Protein AF-0000000085298224 (afdb_homodimer)

Structure (mmCIF, N/CA/C/O backbone):
data_AF-0000000085298224-model_v1
#
loop_
_entity.id
_entity.type
_entity.pdbx_description
1 polymer 'Uncharacterized protein'
#
loop_
_atom_site.group_PDB
_atom_site.id
_atom_site.type_symbol
_atom_site.label_atom_id
_atom_site.label_alt_id
_atom_site.label_comp_id
_atom_site.label_asym_id
_atom_site.label_entity_id
_atom_site.label_seq_id
_atom_site.pdbx_PDB_ins_code
_atom_site.Cartn_x
_atom_site.Cartn_y
_atom_site.Cartn_z
_atom_site.occupancy
_atom_site.B_iso_or_equiv
_atom_site.auth_seq_id
_atom_site.auth_comp_id
_atom_site.auth_asym_id
_atom_site.auth_atom_id
_atom_site.pdbx_PDB_model_num
ATOM 1 N N . MET A 1 1 ? -57.25 -84.438 1.455 1 44.62 1 MET A N 1
ATOM 2 C CA . MET A 1 1 ? -56.594 -84 0.235 1 44.62 1 MET A CA 1
ATOM 3 C C . MET A 1 1 ? -55.625 -82.812 0.524 1 44.62 1 MET A C 1
ATOM 5 O O . MET A 1 1 ? -56.031 -81.75 0.92 1 44.62 1 MET A O 1
ATOM 9 N N . ALA A 1 2 ? -54.375 -83.188 1.059 1 50.72 2 ALA A N 1
ATOM 10 C CA . ALA A 1 2 ? -53.281 -82.438 1.636 1 50.72 2 ALA A CA 1
ATOM 11 C C . ALA A 1 2 ? -52.625 -81.562 0.582 1 50.72 2 ALA A C 1
ATOM 13 O O . ALA A 1 2 ? -52.125 -82 -0.429 1 50.72 2 ALA A O 1
ATOM 14 N N . SER A 1 3 ? -53.219 -80.375 0.292 1 54.56 3 SER A N 1
ATOM 15 C CA . SER A 1 3 ? -52.719 -79.375 -0.691 1 54.56 3 SER A CA 1
ATOM 16 C C . SER A 1 3 ? -51.312 -78.938 -0.331 1 54.56 3 SER A C 1
ATOM 18 O O . SER A 1 3 ? -51.062 -78.5 0.794 1 54.56 3 SER A O 1
ATOM 20 N N . PHE A 1 4 ? -50.25 -79.625 -0.942 1 57.81 4 PHE A N 1
ATOM 21 C CA . PHE A 1 4 ? -48.812 -79.375 -0.835 1 57.81 4 PHE A CA 1
ATOM 22 C C . PHE A 1 4 ? -48.469 -78 -1.358 1 57.81 4 PHE A C 1
ATOM 24 O O . PHE A 1 4 ? -48.688 -77.688 -2.533 1 57.81 4 PHE A O 1
ATOM 31 N N . THR A 1 5 ? -48.469 -76.938 -0.563 1 56.28 5 THR A N 1
ATOM 32 C CA . THR A 1 5 ? -47.969 -75.562 -0.76 1 56.28 5 THR A CA 1
ATOM 33 C C . THR A 1 5 ? -46.469 -75.562 -1.051 1 56.28 5 THR A C 1
ATOM 35 O O . THR A 1 5 ? -45.656 -75.75 -0.152 1 56.28 5 THR A O 1
ATOM 38 N N . LYS A 1 6 ? -46.031 -76.125 -2.127 1 56.62 6 LYS A N 1
ATOM 39 C CA . LYS A 1 6 ? -44.594 -76.062 -2.326 1 56.62 6 LYS A CA 1
ATOM 40 C C . LYS A 1 6 ? -44.125 -74.562 -2.471 1 56.62 6 LYS A C 1
ATOM 42 O O . LYS A 1 6 ? -44.625 -73.875 -3.322 1 56.62 6 LYS A O 1
ATOM 47 N N . PRO A 1 7 ? -43.312 -74 -1.575 1 56.56 7 PRO A N 1
ATOM 48 C CA . PRO A 1 7 ? -42.812 -72.688 -1.743 1 56.56 7 PRO A CA 1
ATOM 49 C C . PRO A 1 7 ? -41.812 -72.562 -2.908 1 56.56 7 PRO A C 1
ATOM 51 O O . PRO A 1 7 ? -40.969 -73.438 -3.102 1 56.56 7 PRO A O 1
ATOM 54 N N . LEU A 1 8 ? -42.156 -71.875 -4.035 1 59.88 8 LEU A N 1
ATOM 55 C CA . LEU A 1 8 ? -41.312 -71.5 -5.152 1 59.88 8 LEU A CA 1
ATOM 56 C C . LEU A 1 8 ? -40.156 -70.625 -4.672 1 59.88 8 LEU A C 1
ATOM 58 O O . LEU A 1 8 ? -40.375 -69.5 -4.164 1 59.88 8 LEU A O 1
ATOM 62 N N . LEU A 1 9 ? -39.031 -71.188 -4.332 1 57.88 9 LEU A N 1
ATOM 63 C CA . LEU A 1 9 ? -37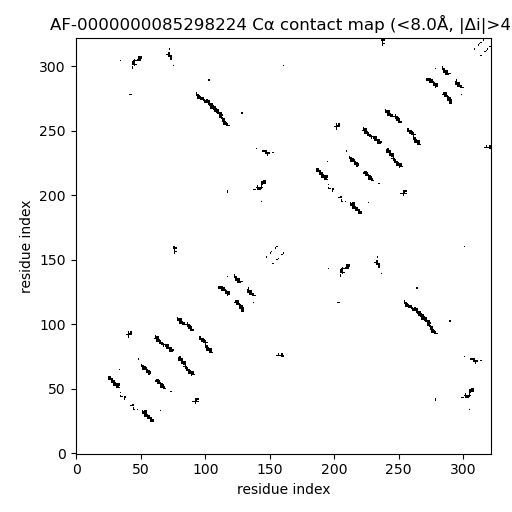.812 -70.5 -4.02 1 57.88 9 LEU A CA 1
ATOM 64 C C . LEU A 1 9 ? -37.25 -69.812 -5.246 1 57.88 9 LEU A C 1
ATOM 66 O O . LEU A 1 9 ? -36.875 -70.438 -6.234 1 57.88 9 LEU A O 1
ATOM 70 N N . PHE A 1 10 ? -37.625 -68.562 -5.598 1 58.44 10 PHE A N 1
ATOM 71 C CA . PHE A 1 10 ? -37.062 -67.688 -6.598 1 58.44 10 PHE A CA 1
ATOM 72 C C . PHE A 1 10 ? -35.594 -67.375 -6.309 1 58.44 10 PHE A C 1
ATOM 74 O O . PHE A 1 10 ? -35.25 -66.812 -5.277 1 58.44 10 PHE A O 1
ATOM 81 N N . ALA A 1 11 ? -34.688 -68.188 -6.906 1 58.81 11 ALA A N 1
ATOM 82 C CA . ALA A 1 11 ? -33.25 -67.938 -6.918 1 58.81 11 ALA A CA 1
ATOM 83 C C . ALA A 1 11 ? -32.906 -66.625 -7.629 1 58.81 11 ALA A C 1
ATOM 85 O O . ALA A 1 11 ? -33.094 -66.562 -8.844 1 58.81 11 ALA A O 1
ATOM 86 N N . LEU A 1 12 ? -32.906 -65.5 -6.961 1 60.91 12 LEU A N 1
ATOM 87 C CA . LEU A 1 12 ? -32.406 -64.25 -7.449 1 60.91 12 LEU A CA 1
ATOM 88 C C . LEU A 1 12 ? -30.938 -64.375 -7.867 1 60.91 12 LEU A C 1
ATOM 90 O O . LEU A 1 12 ? -30.062 -64.562 -7.027 1 60.91 12 LEU A O 1
ATOM 94 N N . ILE A 1 13 ? -30.656 -64.688 -9.156 1 59.66 13 ILE A N 1
ATOM 95 C CA . ILE A 1 13 ? -29.328 -64.625 -9.75 1 59.66 13 ILE A CA 1
ATOM 96 C C . ILE A 1 13 ? -28.828 -63.156 -9.742 1 59.66 13 ILE A C 1
ATOM 98 O O . ILE A 1 13 ? -29.375 -62.312 -10.414 1 59.66 13 ILE A O 1
ATOM 102 N N . SER A 1 14 ? -28.016 -62.75 -8.734 1 63.22 14 SER A N 1
ATOM 103 C CA . SER A 1 14 ? -27.297 -61.469 -8.656 1 63.22 14 SER A CA 1
ATOM 104 C C . SER A 1 14 ? -26.203 -61.406 -9.703 1 63.22 14 SER A C 1
ATOM 106 O O . SER A 1 14 ? -25.219 -62.125 -9.641 1 63.22 14 SER A O 1
ATOM 108 N N . ILE A 1 15 ? -26.484 -60.844 -10.922 1 62.34 15 ILE A N 1
ATOM 109 C CA . ILE A 1 15 ? -25.469 -60.5 -11.914 1 62.34 15 ILE A CA 1
ATOM 110 C C . ILE A 1 15 ? -24.547 -59.406 -11.352 1 62.34 15 ILE A C 1
ATOM 112 O O . ILE A 1 15 ? -24.984 -58.281 -11.148 1 62.34 15 ILE A O 1
ATOM 116 N N . SER A 1 16 ? -23.406 -59.75 -10.711 1 65.88 16 SER A N 1
ATOM 117 C CA . SER A 1 16 ? -22.344 -58.844 -10.297 1 65.88 16 SER A CA 1
ATOM 118 C C . SER A 1 16 ? -21.625 -58.25 -11.492 1 65.88 16 SER A C 1
ATOM 120 O O . SER A 1 16 ? -20.859 -58.938 -12.172 1 65.88 16 SER A O 1
ATOM 122 N N . VAL A 1 17 ? -22.062 -57.094 -12.023 1 65.25 17 VAL A N 1
ATOM 123 C CA . VAL A 1 17 ? -21.328 -56.312 -13.023 1 65.25 17 VAL A CA 1
ATOM 124 C C . VAL A 1 17 ? -20.047 -55.75 -12.398 1 65.25 17 VAL A C 1
ATOM 126 O O . VAL A 1 17 ? -20.125 -54.906 -11.508 1 65.25 17 VAL A O 1
ATOM 129 N N . THR A 1 18 ? -18.906 -56.438 -12.539 1 62.28 18 THR A N 1
ATOM 130 C CA . THR A 1 18 ? -17.609 -55.875 -12.172 1 62.28 18 THR A CA 1
ATOM 131 C C . THR A 1 18 ? -17.203 -54.75 -13.148 1 62.28 18 THR A C 1
ATOM 133 O O . THR A 1 18 ? -17 -55 -14.328 1 62.28 18 THR A O 1
ATOM 136 N N . VAL A 1 19 ? -17.469 -53.469 -12.859 1 63.16 19 VAL A N 1
ATOM 137 C CA . VAL A 1 19 ? -16.906 -52.344 -13.578 1 63.16 19 VAL A CA 1
ATOM 138 C C . VAL A 1 19 ? -15.406 -52.219 -13.289 1 63.16 19 VAL A C 1
ATOM 140 O O . VAL A 1 19 ? -15.008 -52 -12.148 1 63.16 19 VAL A O 1
ATOM 143 N N . SER A 1 20 ? -14.547 -52.688 -14.188 1 58.38 20 SER A N 1
ATOM 144 C CA . SER A 1 20 ? -13.109 -52.438 -14.109 1 58.38 20 SER A CA 1
ATOM 145 C C . SER A 1 20 ? -12.789 -50.969 -14.352 1 58.38 20 SER A C 1
ATOM 147 O O . SER A 1 20 ? -12.984 -50.469 -15.461 1 58.38 20 SER A O 1
ATOM 149 N N . VAL A 1 21 ? -12.656 -50.219 -13.32 1 58.59 21 VAL A N 1
ATOM 150 C CA . VAL A 1 21 ? -12.117 -48.875 -13.453 1 58.59 21 VAL A CA 1
ATOM 151 C C . VAL A 1 21 ? -10.641 -48.938 -13.836 1 58.59 21 VAL A C 1
ATOM 153 O O . VAL A 1 21 ? -9.82 -49.438 -13.078 1 58.59 21 VAL A O 1
ATOM 156 N N . THR A 1 22 ? -10.312 -48.906 -15.156 1 51.53 22 THR A N 1
ATOM 157 C CA . THR A 1 22 ? -8.93 -48.688 -15.57 1 51.53 22 THR A CA 1
ATOM 158 C C . THR A 1 22 ? -8.383 -47.375 -14.984 1 51.53 22 THR A C 1
ATOM 160 O O . THR A 1 22 ? -8.945 -46.312 -15.203 1 51.53 22 THR A O 1
ATOM 163 N N . ALA A 1 23 ? -7.613 -47.531 -13.93 1 54.19 23 ALA A N 1
ATOM 164 C CA . ALA A 1 23 ? -6.844 -46.375 -13.445 1 54.19 23 ALA A CA 1
ATOM 165 C C . ALA A 1 23 ? -5.871 -45.875 -14.5 1 54.19 23 ALA A C 1
ATOM 167 O O . ALA A 1 23 ? -4.93 -46.594 -14.875 1 54.19 23 ALA A O 1
ATOM 168 N N . THR A 1 24 ? -6.32 -45.094 -15.547 1 51.81 24 THR A N 1
ATOM 169 C CA . THR A 1 24 ? -5.352 -44.406 -16.391 1 51.81 24 THR A CA 1
ATOM 170 C C . THR A 1 24 ? -4.27 -43.719 -15.555 1 51.81 24 THR A C 1
ATOM 172 O O . THR A 1 24 ? -4.566 -43.062 -14.555 1 51.81 24 THR A O 1
ATOM 175 N N . ALA A 1 25 ? -3.141 -44.281 -15.547 1 54.78 25 ALA A N 1
ATOM 176 C CA . ALA A 1 25 ? -1.967 -43.688 -14.914 1 54.78 25 ALA A CA 1
ATOM 177 C C . ALA A 1 25 ? -1.815 -42.219 -15.312 1 54.78 25 ALA A C 1
ATOM 179 O O . ALA A 1 25 ? -1.604 -41.906 -16.484 1 54.78 25 ALA A O 1
ATOM 180 N N . THR A 1 26 ? -2.639 -41.344 -14.758 1 60.12 26 THR A N 1
ATOM 181 C CA . THR A 1 26 ? -2.484 -39.906 -15.031 1 60.12 26 THR A CA 1
ATOM 182 C C . THR A 1 26 ? -1.03 -39.5 -14.859 1 60.12 26 THR A C 1
ATOM 184 O O . THR A 1 26 ? -0.432 -39.719 -13.805 1 60.12 26 THR A O 1
ATOM 187 N N . GLY A 1 27 ? -0.29 -39.562 -16.031 1 72.31 27 GLY A N 1
ATOM 188 C CA . GLY A 1 27 ? 1.114 -39.188 -16.031 1 72.31 27 GLY A CA 1
ATOM 189 C C . GLY A 1 27 ? 1.371 -37.875 -15.336 1 72.31 27 GLY A C 1
ATOM 190 O O . GLY A 1 27 ? 0.737 -36.875 -15.664 1 72.31 27 GLY A O 1
ATOM 191 N N . THR A 1 28 ? 1.804 -37.906 -14.109 1 80.69 28 THR A N 1
ATOM 192 C CA . THR A 1 28 ? 2.27 -36.75 -13.352 1 80.69 28 THR A CA 1
ATOM 193 C C . THR A 1 28 ? 3.742 -36.469 -13.633 1 80.69 28 THR A C 1
ATOM 195 O O . THR A 1 28 ? 4.566 -37.375 -13.609 1 80.69 28 THR A O 1
ATOM 198 N N . VAL A 1 29 ? 3.975 -35.312 -14.312 1 83.25 29 VAL A N 1
ATOM 199 C CA . VAL A 1 29 ? 5.359 -34.875 -14.477 1 83.25 29 VAL A CA 1
ATOM 200 C C . VAL A 1 29 ? 5.82 -34.125 -13.227 1 83.25 29 VAL A C 1
ATOM 202 O O . VAL A 1 29 ? 5.031 -33.438 -12.578 1 83.25 29 VAL A O 1
ATOM 205 N N . SER A 1 30 ? 6.965 -34.438 -12.773 1 85.06 30 SER A N 1
ATOM 206 C CA . SER A 1 30 ? 7.562 -33.75 -11.633 1 85.06 30 SER A CA 1
ATOM 207 C C . SER A 1 30 ? 8.898 -33.125 -12.008 1 85.06 30 SER A C 1
ATOM 209 O O . SER A 1 30 ? 9.547 -33.562 -12.961 1 85.06 30 SER A O 1
ATOM 211 N N . GLY A 1 31 ? 9.211 -32.031 -11.5 1 86.25 31 GLY A N 1
ATOM 212 C CA . GLY A 1 31 ? 10.469 -31.359 -11.734 1 86.25 31 GLY A CA 1
ATOM 213 C C . GLY A 1 31 ? 10.875 -30.438 -10.594 1 86.25 31 GLY A C 1
ATOM 214 O O . GLY A 1 31 ? 10.117 -30.266 -9.633 1 86.25 31 GLY A O 1
ATOM 215 N N . SER A 1 32 ? 12.094 -29.844 -10.766 1 87.19 32 SER A N 1
ATOM 216 C CA . SER A 1 32 ? 12.648 -29.047 -9.68 1 87.19 32 SER A CA 1
ATOM 217 C C . SER A 1 32 ? 12.312 -27.578 -9.852 1 87.19 32 SER A C 1
ATOM 219 O O . SER A 1 32 ? 12.344 -26.812 -8.883 1 87.19 32 SER A O 1
ATOM 221 N N . ASP A 1 33 ? 11.977 -27.188 -11.07 1 91.12 33 ASP A N 1
ATOM 222 C CA . ASP A 1 33 ? 11.758 -25.766 -11.273 1 91.12 33 ASP A CA 1
ATOM 223 C C . ASP A 1 33 ? 10.594 -25.516 -12.234 1 91.12 33 ASP A C 1
ATOM 225 O O . ASP A 1 33 ? 10.727 -25.719 -13.445 1 91.12 33 ASP A O 1
ATOM 229 N N . ILE A 1 34 ? 9.531 -25.078 -11.812 1 95.12 34 ILE A N 1
ATOM 230 C CA . ILE A 1 34 ? 8.312 -24.875 -12.586 1 95.12 34 ILE A CA 1
ATOM 231 C C . ILE A 1 34 ? 8.508 -23.719 -13.578 1 95.12 34 ILE A C 1
ATOM 233 O O . ILE A 1 34 ? 7.777 -23.625 -14.562 1 95.12 34 ILE A O 1
ATOM 237 N N . HIS A 1 35 ? 9.445 -22.828 -13.359 1 97.38 35 HIS A N 1
ATOM 238 C CA . HIS A 1 35 ? 9.695 -21.688 -14.25 1 97.38 35 HIS A CA 1
ATOM 239 C C . HIS A 1 35 ? 9.992 -22.156 -15.672 1 97.38 35 HIS A C 1
ATOM 241 O O . HIS A 1 35 ? 9.68 -21.469 -16.641 1 97.38 35 HIS A O 1
ATOM 247 N N . ASP A 1 36 ? 10.461 -23.375 -15.852 1 94.44 36 ASP A N 1
ATOM 248 C CA . ASP A 1 36 ? 10.867 -23.906 -17.141 1 94.44 36 ASP A CA 1
ATOM 249 C C . ASP A 1 36 ? 9.656 -24.25 -18 1 94.44 36 ASP A C 1
ATOM 251 O O . ASP A 1 36 ? 9.734 -24.219 -19.234 1 94.44 36 ASP A O 1
ATOM 255 N N . ILE A 1 37 ? 8.57 -24.484 -17.422 1 95.06 37 ILE A N 1
ATOM 256 C CA . ILE A 1 37 ? 7.449 -24.984 -18.203 1 95.06 37 ILE A CA 1
ATOM 257 C C . ILE A 1 37 ? 6.41 -23.891 -18.391 1 95.06 37 ILE A C 1
ATOM 259 O O . ILE A 1 37 ? 5.551 -23.969 -19.281 1 95.06 37 ILE A O 1
ATOM 263 N N . LEU A 1 38 ? 6.398 -22.844 -17.609 1 96.62 38 LEU A N 1
ATOM 264 C CA . LEU A 1 38 ? 5.371 -21.797 -17.641 1 96.62 38 LEU A CA 1
ATOM 265 C C . LEU A 1 38 ? 5.25 -21.188 -19.031 1 96.62 38 LEU A C 1
ATOM 267 O O . LEU A 1 38 ? 4.145 -21 -19.531 1 96.62 38 LEU A O 1
ATOM 271 N N . PRO A 1 39 ? 6.43 -20.969 -19.766 1 96.06 39 PRO A N 1
ATOM 272 C CA . PRO A 1 39 ? 6.297 -20.391 -21.109 1 96.06 39 PRO A CA 1
ATOM 273 C C . PRO A 1 39 ? 5.594 -21.328 -22.078 1 96.06 39 PRO A C 1
ATOM 275 O O . PRO A 1 39 ? 4.922 -20.875 -23.016 1 96.06 39 PRO A O 1
ATOM 278 N N . ASP A 1 40 ? 5.703 -22.594 -21.875 1 94.69 40 ASP A N 1
ATOM 279 C CA . ASP A 1 40 ? 5.004 -23.547 -22.734 1 94.69 40 ASP A CA 1
ATOM 280 C C . ASP A 1 40 ? 3.488 -23.406 -22.594 1 94.69 40 ASP A C 1
ATOM 282 O O . ASP A 1 40 ? 2.738 -23.797 -23.484 1 94.69 40 ASP A O 1
ATOM 286 N N . PHE A 1 41 ? 3.107 -22.797 -21.547 1 95.38 41 PHE A N 1
ATOM 287 C CA . PHE A 1 41 ? 1.686 -22.578 -21.312 1 95.38 41 PHE A CA 1
ATOM 288 C C . PHE A 1 41 ? 1.322 -21.109 -21.562 1 95.38 41 PHE A C 1
ATOM 290 O O . PHE A 1 41 ? 0.246 -20.656 -21.156 1 95.38 41 PHE A O 1
ATOM 297 N N . GLY A 1 42 ? 2.328 -20.344 -22.109 1 95.81 42 GLY A N 1
ATOM 298 C CA . GLY A 1 42 ? 2.064 -18.953 -22.453 1 95.81 42 GLY A CA 1
ATOM 299 C C . GLY A 1 42 ? 2.082 -18.031 -21.266 1 95.81 42 GLY A C 1
ATOM 300 O O . GLY A 1 42 ? 1.547 -16.922 -21.328 1 95.81 42 GLY A O 1
ATOM 301 N N . LEU A 1 43 ? 2.547 -18.438 -20.125 1 97.5 43 LEU A N 1
ATOM 302 C CA . LEU A 1 43 ? 2.555 -17.625 -18.906 1 97.5 43 LEU A CA 1
ATOM 303 C C . LEU A 1 43 ? 3.967 -17.156 -18.562 1 97.5 43 LEU A C 1
ATOM 305 O O . LEU A 1 43 ? 4.938 -17.875 -18.828 1 97.5 43 LEU A O 1
ATOM 309 N N . PRO A 1 44 ? 4.109 -15.984 -18.031 1 97.06 44 PRO A N 1
ATOM 310 C CA . PRO A 1 44 ? 5.441 -15.516 -17.656 1 97.06 44 PRO A CA 1
ATOM 311 C C . PRO A 1 44 ? 6.004 -16.234 -16.422 1 97.06 44 PRO A C 1
ATOM 313 O O . PRO A 1 44 ? 5.246 -16.625 -15.531 1 97.06 44 PRO A O 1
ATOM 316 N N . VAL A 1 45 ? 7.285 -16.297 -16.328 1 97.62 45 VAL A N 1
ATOM 317 C CA . VAL A 1 45 ? 7.949 -17.094 -15.297 1 97.62 45 VAL A CA 1
ATOM 318 C C . VAL A 1 45 ? 7.844 -16.375 -13.945 1 97.62 45 VAL A C 1
ATOM 320 O O . VAL A 1 45 ? 7.914 -17.016 -12.898 1 97.62 45 VAL A O 1
ATOM 323 N N . GLY A 1 46 ? 7.613 -15.062 -13.961 1 97.5 46 GLY A N 1
ATOM 324 C CA . GLY A 1 46 ? 7.715 -14.25 -12.758 1 97.5 46 GLY A CA 1
ATOM 325 C C . GLY A 1 46 ? 6.473 -14.32 -11.883 1 97.5 46 GLY A C 1
ATOM 326 O O . GLY A 1 46 ? 6.406 -13.664 -10.836 1 97.5 46 GLY A O 1
ATOM 327 N N . ILE A 1 47 ? 5.43 -15.109 -12.25 1 97.69 47 ILE A N 1
ATOM 328 C CA . ILE A 1 47 ? 4.238 -15.242 -11.422 1 97.69 47 ILE A CA 1
ATOM 329 C C . ILE A 1 47 ? 4.555 -16.094 -10.195 1 97.69 47 ILE A C 1
ATOM 331 O O . ILE A 1 47 ? 3.785 -16.125 -9.234 1 97.69 47 ILE A O 1
ATOM 335 N N . VAL A 1 48 ? 5.672 -16.844 -10.25 1 97.5 48 VAL A N 1
ATOM 336 C CA . VAL A 1 48 ? 6.129 -17.672 -9.133 1 97.5 48 VAL A CA 1
ATOM 337 C C . VAL A 1 48 ? 7.504 -17.188 -8.672 1 97.5 48 VAL A C 1
ATOM 339 O O . VAL A 1 48 ? 8.375 -16.891 -9.492 1 97.5 48 VAL A O 1
ATOM 342 N N . PRO A 1 49 ? 7.762 -17.125 -7.359 1 97.06 49 PRO A N 1
ATOM 343 C CA . PRO A 1 49 ? 9.047 -16.641 -6.855 1 97.06 49 PRO A CA 1
ATOM 344 C C . PRO A 1 49 ? 10.164 -17.672 -6.98 1 97.06 49 PRO A C 1
ATOM 346 O O . PRO A 1 49 ? 9.922 -18.797 -7.422 1 97.06 49 PRO A O 1
ATOM 349 N N . ASN A 1 50 ? 11.383 -17.25 -6.637 1 96.5 50 ASN A N 1
ATOM 350 C CA . ASN A 1 50 ? 12.562 -18.062 -6.871 1 96.5 50 ASN A CA 1
ATOM 351 C C . ASN A 1 50 ? 12.781 -19.062 -5.738 1 96.5 50 ASN A C 1
ATOM 353 O O . ASN A 1 50 ? 13.867 -19.641 -5.621 1 96.5 50 ASN A O 1
ATOM 357 N N . ALA A 1 51 ? 11.859 -19.344 -4.938 1 95.38 51 ALA A N 1
ATOM 358 C CA . ALA A 1 51 ? 12.047 -20.234 -3.797 1 95.38 51 ALA A CA 1
ATOM 359 C C . ALA A 1 51 ? 11.477 -21.625 -4.086 1 95.38 51 ALA A C 1
ATOM 361 O O . ALA A 1 51 ? 11.172 -22.391 -3.164 1 95.38 51 ALA A O 1
ATOM 362 N N . VAL A 1 52 ? 11.367 -22 -5.332 1 96.75 52 VAL A N 1
ATOM 363 C CA . VAL A 1 52 ? 10.742 -23.266 -5.691 1 96.75 52 VAL A CA 1
ATOM 364 C C . VAL A 1 52 ? 11.703 -24.422 -5.402 1 96.75 52 VAL A C 1
ATOM 366 O O . VAL A 1 52 ? 12.859 -24.375 -5.812 1 96.75 52 VAL A O 1
ATOM 369 N N . GLU A 1 53 ? 11.203 -25.391 -4.734 1 96.81 53 GLU A N 1
ATOM 370 C CA . GLU A 1 53 ? 11.945 -26.609 -4.457 1 96.81 53 GLU A CA 1
ATOM 371 C C . GLU A 1 53 ? 11.562 -27.719 -5.426 1 96.81 53 GLU A C 1
ATOM 373 O O . GLU A 1 53 ? 12.422 -28.469 -5.902 1 96.81 53 GLU A O 1
ATOM 378 N N . SER A 1 54 ? 10.32 -27.812 -5.684 1 96.88 54 SER A N 1
ATOM 379 C CA . SER A 1 54 ? 9.812 -28.859 -6.566 1 96.88 54 SER A CA 1
ATOM 380 C C . SER A 1 54 ? 8.398 -28.547 -7.039 1 96.88 54 SER A C 1
ATOM 382 O O . SER A 1 54 ? 7.754 -27.625 -6.527 1 96.88 54 SER A O 1
ATOM 384 N N . TYR A 1 55 ? 8.008 -29.297 -8.031 1 97.69 55 TYR A N 1
ATOM 385 C CA . TYR A 1 55 ? 6.625 -29.203 -8.477 1 97.69 55 TYR A CA 1
ATOM 386 C C . TYR A 1 55 ? 6.148 -30.547 -9.047 1 97.69 55 TYR A C 1
ATOM 388 O O . TYR A 1 55 ? 6.961 -31.406 -9.391 1 97.69 55 TYR A O 1
ATOM 396 N N . THR A 1 56 ? 4.836 -30.75 -9.117 1 97.06 56 THR A N 1
ATOM 397 C CA . THR A 1 56 ? 4.148 -31.812 -9.852 1 97.06 56 THR A CA 1
ATOM 398 C C . THR A 1 56 ? 3.09 -31.219 -10.781 1 97.06 56 THR A C 1
ATOM 400 O O . THR A 1 56 ? 2.512 -30.172 -10.492 1 97.06 56 THR A O 1
ATOM 403 N N . LEU A 1 57 ? 2.9 -31.891 -11.875 1 96.69 57 LEU A N 1
ATOM 404 C CA . LEU A 1 57 ? 1.9 -31.484 -12.852 1 96.69 57 LEU A CA 1
ATOM 405 C C . LEU A 1 57 ? 1.236 -32.688 -13.492 1 96.69 57 LEU A C 1
ATOM 407 O O . LEU A 1 57 ? 1.92 -33.594 -14 1 96.69 57 LEU A O 1
ATOM 411 N N . SER A 1 58 ? -0.028 -32.625 -13.438 1 95.62 58 SER A N 1
ATOM 412 C CA . SER A 1 58 ? -0.79 -33.688 -14.078 1 95.62 58 SER A CA 1
ATOM 413 C C . SER A 1 58 ? -0.997 -33.406 -15.562 1 95.62 58 SER A C 1
ATOM 415 O O . SER A 1 58 ? -1.553 -32.375 -15.93 1 95.62 58 SER A O 1
ATOM 417 N N . SER A 1 59 ? -0.628 -34.312 -16.406 1 90.5 59 SER A N 1
ATOM 418 C CA . SER A 1 59 ? -0.806 -34.156 -17.844 1 90.5 59 SER A CA 1
ATOM 419 C C . SER A 1 59 ? -2.264 -34.344 -18.25 1 90.5 59 SER A C 1
ATOM 421 O O . SER A 1 59 ? -2.668 -33.969 -19.344 1 90.5 59 SER A O 1
ATOM 423 N N . THR A 1 60 ? -2.98 -34.875 -17.375 1 92.25 60 THR A N 1
ATOM 424 C CA . THR A 1 60 ? -4.355 -35.219 -17.703 1 92.25 60 THR A CA 1
ATOM 425 C C . THR A 1 60 ? -5.273 -34.031 -17.547 1 92.25 60 THR A C 1
ATOM 427 O O . THR A 1 60 ? -6.086 -33.75 -18.422 1 92.25 60 THR A O 1
ATOM 430 N N . ASP A 1 61 ? -5.156 -33.344 -16.453 1 94.5 61 ASP A N 1
ATOM 431 C CA . ASP A 1 61 ? -6.125 -32.281 -16.234 1 94.5 61 ASP A CA 1
ATOM 432 C C . ASP A 1 61 ? -5.426 -30.953 -15.938 1 94.5 61 ASP A C 1
ATOM 434 O O . ASP A 1 61 ? -6.082 -29.938 -15.68 1 94.5 61 ASP A O 1
ATOM 438 N N . GLY A 1 62 ? -4.102 -31.016 -15.883 1 96.31 62 GLY A N 1
ATOM 439 C CA . GLY A 1 62 ? -3.352 -29.781 -15.695 1 96.31 62 GLY A CA 1
ATOM 440 C C . GLY A 1 62 ? -3.184 -29.406 -14.234 1 96.31 62 GLY A C 1
ATOM 441 O O . GLY A 1 62 ? -2.621 -28.344 -13.922 1 96.31 62 GLY A O 1
ATOM 442 N N . ALA A 1 63 ? -3.68 -30.266 -13.242 1 97.88 63 ALA A N 1
ATOM 443 C CA . ALA A 1 63 ? -3.502 -29.984 -11.82 1 97.88 63 ALA A CA 1
ATOM 444 C C . ALA A 1 63 ? -2.023 -29.984 -11.445 1 97.88 63 ALA A C 1
ATOM 446 O O . ALA A 1 63 ? -1.255 -30.828 -11.898 1 97.88 63 ALA A O 1
ATOM 447 N N . PHE A 1 64 ? -1.679 -28.938 -10.617 1 97.94 64 PHE A N 1
ATOM 448 C CA . PHE A 1 64 ? -0.274 -28.875 -10.234 1 97.94 64 PHE A CA 1
ATOM 449 C C . PHE A 1 64 ? -0.131 -28.531 -8.75 1 97.94 64 PHE A C 1
ATOM 451 O O . PHE A 1 64 ? -1.069 -28.031 -8.125 1 97.94 64 PHE A O 1
ATOM 458 N N . THR A 1 65 ? 0.974 -28.875 -8.188 1 98.19 65 THR A N 1
ATOM 459 C CA . THR A 1 65 ? 1.441 -28.453 -6.867 1 98.19 65 THR A CA 1
ATOM 460 C C . THR A 1 65 ? 2.881 -27.953 -6.941 1 98.19 65 THR A C 1
ATOM 462 O O . THR A 1 65 ? 3.721 -28.562 -7.609 1 98.19 65 THR A O 1
ATOM 465 N N . VAL A 1 66 ? 3.119 -26.828 -6.371 1 98.25 66 VAL A N 1
ATOM 466 C CA . VAL A 1 66 ? 4.469 -26.281 -6.25 1 98.25 66 VAL A CA 1
ATOM 467 C C . VAL A 1 66 ? 4.867 -26.219 -4.777 1 98.25 66 VAL A C 1
ATOM 469 O O . VAL A 1 66 ? 4.098 -25.75 -3.938 1 98.25 66 VAL A O 1
ATOM 472 N N . GLN A 1 67 ? 6.027 -26.734 -4.484 1 98.06 67 GLN A N 1
ATOM 473 C CA . GLN A 1 67 ? 6.586 -26.641 -3.141 1 98.06 67 GLN A CA 1
ATOM 474 C C . GLN A 1 67 ? 7.707 -25.609 -3.078 1 98.06 67 GLN A C 1
ATOM 476 O O . GLN A 1 67 ? 8.719 -25.734 -3.77 1 98.06 67 GLN A O 1
ATOM 481 N N . LEU A 1 68 ? 7.496 -24.641 -2.215 1 97.38 68 LEU A N 1
ATOM 482 C CA . LEU A 1 68 ? 8.562 -23.688 -1.934 1 97.38 68 LEU A CA 1
ATOM 483 C C . LEU A 1 68 ? 9.383 -24.125 -0.728 1 97.38 68 LEU A C 1
ATOM 485 O O . LEU A 1 68 ? 8.898 -24.875 0.118 1 97.38 68 LEU A O 1
ATOM 489 N N . SER A 1 69 ? 10.594 -23.641 -0.708 1 96.12 69 SER A N 1
ATOM 490 C CA . SER A 1 69 ? 11.453 -23.969 0.425 1 96.12 69 SER A CA 1
ATOM 491 C C . SER A 1 69 ? 10.969 -23.281 1.698 1 96.12 69 SER A C 1
ATOM 493 O O . SER A 1 69 ? 11.227 -23.766 2.805 1 96.12 69 SER A O 1
ATOM 495 N N . ARG A 1 70 ? 10.234 -22.141 1.553 1 94.88 70 ARG A N 1
ATOM 496 C CA . ARG A 1 70 ? 9.641 -21.328 2.623 1 94.88 70 ARG A CA 1
ATOM 497 C C . ARG A 1 70 ? 8.531 -20.438 2.088 1 94.88 70 ARG A C 1
ATOM 499 O O . ARG A 1 70 ? 8.523 -20.094 0.906 1 94.88 70 ARG A O 1
ATOM 506 N N . PRO A 1 71 ? 7.551 -20.141 2.994 1 96.19 71 PRO A N 1
ATOM 507 C CA . PRO A 1 71 ? 6.664 -19.047 2.586 1 96.19 71 PRO A CA 1
ATOM 508 C C . PRO A 1 71 ? 7.41 -17.734 2.336 1 96.19 71 PRO A C 1
ATOM 510 O O . PRO A 1 71 ? 8.5 -17.531 2.883 1 96.19 71 PRO A O 1
ATOM 513 N N . CYS A 1 72 ? 6.805 -16.875 1.473 1 93.94 72 CYS A N 1
ATOM 514 C CA . CYS A 1 72 ? 7.566 -15.648 1.258 1 93.94 72 CYS A CA 1
ATOM 515 C C . CYS A 1 72 ? 6.668 -14.539 0.712 1 93.94 72 CYS A C 1
ATOM 517 O O . CYS A 1 72 ? 5.496 -14.773 0.423 1 93.94 72 CYS A O 1
ATOM 519 N N . TYR A 1 73 ? 7.266 -13.406 0.703 1 92.25 73 TYR A N 1
ATOM 520 C CA . TYR A 1 73 ? 6.605 -12.203 0.216 1 92.25 73 TYR A CA 1
ATOM 521 C C . TYR A 1 73 ? 7.328 -11.641 -1.004 1 92.25 73 TYR A C 1
ATOM 523 O O . TYR A 1 73 ? 8.555 -11.711 -1.094 1 92.25 73 TYR A O 1
ATOM 531 N N . VAL A 1 74 ? 6.562 -11.219 -1.912 1 92.25 74 VAL A N 1
ATOM 532 C CA . VAL A 1 74 ? 7.086 -10.5 -3.068 1 92.25 74 VAL A CA 1
ATOM 533 C C . VAL A 1 74 ? 6.359 -9.164 -3.219 1 92.25 74 VAL A C 1
ATOM 535 O O . VAL A 1 74 ? 5.141 -9.094 -3.051 1 92.25 74 VAL A O 1
ATOM 538 N N . LYS A 1 75 ? 7.055 -8.172 -3.436 1 83.31 75 LYS A N 1
ATOM 539 C CA . LYS A 1 75 ? 6.484 -6.859 -3.734 1 83.31 75 LYS A CA 1
ATOM 540 C C . LYS A 1 75 ? 6.535 -6.57 -5.23 1 83.31 75 LYS A C 1
ATOM 542 O O . LYS A 1 75 ? 7.613 -6.57 -5.836 1 83.31 75 LYS A O 1
ATOM 547 N N . PHE A 1 76 ? 5.352 -6.461 -5.805 1 82.38 76 PHE A N 1
ATOM 548 C CA . PHE A 1 76 ? 5.207 -6.004 -7.184 1 82.38 76 PHE A CA 1
ATOM 549 C C . PHE A 1 76 ? 4.773 -4.543 -7.227 1 82.38 76 PHE A C 1
ATOM 551 O O . PHE A 1 76 ? 3.604 -4.23 -7 1 82.38 76 PHE A O 1
ATOM 558 N N . ASP A 1 77 ? 5.734 -3.723 -7.461 1 71.06 77 ASP A N 1
ATOM 559 C CA . ASP A 1 77 ? 5.41 -2.301 -7.379 1 71.06 77 ASP A CA 1
ATOM 560 C C . ASP A 1 77 ? 4.723 -1.97 -6.055 1 71.06 77 ASP A C 1
ATOM 562 O O . ASP A 1 77 ? 5.336 -2.07 -4.992 1 71.06 77 ASP A O 1
ATOM 566 N N . ASP A 1 78 ? 3.359 -1.686 -6.156 1 66.62 78 ASP A N 1
ATOM 567 C CA . ASP A 1 78 ? 2.656 -1.284 -4.941 1 66.62 78 ASP A CA 1
ATOM 568 C C . ASP A 1 78 ? 1.827 -2.438 -4.379 1 66.62 78 ASP A C 1
ATOM 570 O O . ASP A 1 78 ? 1.053 -2.25 -3.438 1 66.62 78 ASP A O 1
ATOM 574 N N . GLN A 1 79 ? 2.133 -3.553 -4.961 1 76.94 79 GLN A N 1
ATOM 575 C CA . GLN A 1 79 ? 1.374 -4.719 -4.52 1 76.94 79 GLN A CA 1
ATOM 576 C C . GLN A 1 79 ? 2.264 -5.695 -3.758 1 76.94 79 GLN A C 1
ATOM 578 O O . GLN A 1 79 ? 3.348 -6.051 -4.227 1 76.94 79 GLN A O 1
ATOM 583 N N . THR A 1 80 ? 1.776 -6.055 -2.619 1 85.06 80 THR A N 1
ATOM 584 C CA . THR A 1 80 ? 2.439 -7.105 -1.857 1 85.06 80 THR A CA 1
ATOM 585 C C . THR A 1 80 ? 1.69 -8.43 -1.994 1 85.06 80 THR A C 1
ATOM 587 O O . THR A 1 80 ? 0.472 -8.477 -1.814 1 85.06 80 THR A O 1
ATOM 590 N N . VAL A 1 81 ? 2.492 -9.422 -2.287 1 92.69 81 VAL A N 1
ATOM 591 C CA . VAL A 1 81 ? 1.922 -10.75 -2.482 1 92.69 81 VAL A CA 1
ATOM 592 C C . VAL A 1 81 ? 2.586 -11.742 -1.529 1 92.69 81 VAL A C 1
ATOM 594 O O . VAL A 1 81 ? 3.803 -11.711 -1.341 1 92.69 81 VAL A O 1
ATOM 597 N N . TYR A 1 82 ? 1.767 -12.508 -0.905 1 94.62 82 TYR A N 1
ATOM 598 C CA . TYR A 1 82 ? 2.209 -13.602 -0.051 1 94.62 82 TYR A CA 1
ATOM 599 C C . TYR A 1 82 ? 2.062 -14.945 -0.763 1 94.62 82 TYR A C 1
ATOM 601 O O . TYR A 1 82 ? 1.016 -15.227 -1.352 1 94.62 82 TYR A O 1
ATOM 609 N N . TYR A 1 83 ? 3.105 -15.734 -0.683 1 97.44 83 TYR A N 1
ATOM 610 C CA . TYR A 1 83 ? 3.119 -17.109 -1.166 1 97.44 83 TYR A CA 1
ATOM 611 C C . TYR A 1 83 ? 3.289 -18.094 -0.013 1 97.44 83 TYR A C 1
ATOM 613 O O . TYR A 1 83 ? 4.281 -18.031 0.719 1 97.44 83 TYR A O 1
ATOM 621 N N . SER A 1 84 ? 2.379 -19.016 0.018 1 97.44 84 SER A N 1
ATOM 622 C CA . SER A 1 84 ? 2.529 -20.094 0.977 1 97.44 84 SER A CA 1
ATOM 623 C C . SER A 1 84 ? 3.57 -21.109 0.505 1 97.44 84 SER A C 1
ATOM 625 O O . SER A 1 84 ? 4.004 -21.062 -0.647 1 97.44 84 SER A O 1
ATOM 627 N N . LYS A 1 85 ? 3.969 -21.953 1.401 1 97.69 85 LYS A N 1
ATOM 628 C CA . LYS A 1 85 ? 4.926 -23.016 1.055 1 97.69 85 LYS A CA 1
ATOM 629 C C . LYS A 1 85 ? 4.375 -23.906 -0.049 1 97.69 85 LYS A C 1
ATOM 631 O O . LYS A 1 85 ? 5.133 -24.406 -0.886 1 97.69 85 LYS A O 1
ATOM 636 N N . GLU A 1 86 ? 3.133 -24.125 0.019 1 98.5 86 GLU A N 1
ATOM 637 C CA . GLU A 1 86 ? 2.496 -24.953 -0.997 1 98.5 86 GLU A CA 1
ATOM 638 C C . GLU A 1 86 ? 1.503 -24.141 -1.828 1 98.5 86 GLU A C 1
ATOM 640 O O . GLU A 1 86 ? 0.6 -23.5 -1.28 1 98.5 86 GLU A O 1
ATOM 645 N N . ILE A 1 87 ? 1.694 -24.203 -3.102 1 98.56 87 ILE A N 1
ATOM 646 C CA . ILE A 1 87 ? 0.804 -23.562 -4.062 1 98.56 87 ILE A CA 1
ATOM 647 C C . ILE A 1 87 ? 0.152 -24.625 -4.949 1 98.56 87 ILE A C 1
ATOM 649 O O . ILE A 1 87 ? 0.819 -25.547 -5.414 1 98.56 87 ILE A O 1
ATOM 653 N N . GLN A 1 88 ? -1.121 -24.484 -5.199 1 98.62 88 GLN A N 1
ATOM 654 C CA . GLN A 1 88 ? -1.842 -25.422 -6.051 1 98.62 88 GLN A CA 1
ATOM 655 C C . GLN A 1 88 ? -2.721 -24.688 -7.059 1 98.62 88 GLN A C 1
ATOM 657 O O . GLN A 1 88 ? -3.053 -23.516 -6.863 1 98.62 88 GLN A O 1
ATOM 662 N N . GLY A 1 89 ? -3.043 -25.469 -8.078 1 98.5 89 GLY A N 1
ATOM 663 C CA . GLY A 1 89 ? -3.957 -24.953 -9.094 1 98.5 89 GLY A CA 1
ATOM 664 C C . GLY A 1 89 ? -4.07 -25.875 -10.297 1 98.5 89 GLY A C 1
ATOM 665 O O . GLY A 1 89 ? -3.666 -27.047 -10.234 1 98.5 89 GLY A O 1
ATOM 666 N N . LYS A 1 90 ? -4.715 -25.312 -11.344 1 98.38 90 LYS A N 1
ATOM 667 C CA . LYS A 1 90 ? -4.832 -26 -12.625 1 98.38 90 LYS A CA 1
ATOM 668 C C . LYS A 1 90 ? -4.297 -25.141 -13.766 1 98.38 90 LYS A C 1
ATOM 670 O O . LYS A 1 90 ? -4.723 -24 -13.93 1 98.38 90 LYS A O 1
ATOM 675 N N . LEU A 1 91 ? -3.434 -25.734 -14.414 1 97.44 91 LEU A N 1
ATOM 676 C CA . LEU A 1 91 ? -2.742 -25.031 -15.492 1 97.44 91 LEU A CA 1
ATOM 677 C C . LEU A 1 91 ? -3.355 -25.359 -16.844 1 97.44 91 LEU A C 1
ATOM 679 O O . LEU A 1 91 ? -3.525 -26.531 -17.188 1 97.44 91 LEU A O 1
ATOM 683 N N . THR A 1 92 ? -3.75 -24.391 -17.562 1 96.75 92 THR A N 1
ATOM 684 C CA . THR A 1 92 ? -4.113 -24.453 -18.969 1 96.75 92 THR A CA 1
ATOM 685 C C . THR A 1 92 ? -3.404 -23.344 -19.766 1 96.75 92 THR A C 1
ATOM 687 O O . THR A 1 92 ? -2.779 -22.469 -19.172 1 96.75 92 THR A O 1
ATOM 690 N N . TYR A 1 93 ? -3.402 -23.562 -21.047 1 96.56 93 TYR A N 1
ATOM 691 C CA . TYR A 1 93 ? -2.682 -22.562 -21.828 1 96.56 93 TYR A CA 1
ATOM 692 C C . TYR A 1 93 ? -3.225 -21.172 -21.562 1 96.56 93 TYR A C 1
ATOM 694 O O . TYR A 1 93 ? -4.418 -20.906 -21.734 1 96.56 93 TYR A O 1
ATOM 702 N N . GLY A 1 94 ? -2.42 -20.266 -21.109 1 97.56 94 GLY A N 1
ATOM 703 C CA . GLY A 1 94 ? -2.732 -18.875 -20.891 1 97.56 94 GLY A CA 1
ATOM 704 C C . GLY A 1 94 ? -3.5 -18.625 -19.609 1 97.56 94 GLY A C 1
ATOM 705 O O . GLY A 1 94 ? -3.953 -17.5 -19.359 1 97.56 94 GLY A O 1
ATOM 706 N N . SER A 1 95 ? -3.598 -19.641 -18.766 1 98.06 95 SER A N 1
ATOM 707 C CA . SER A 1 95 ? -4.496 -19.453 -17.625 1 98.06 95 SER A CA 1
ATOM 708 C C . SER A 1 95 ? -4.164 -20.406 -16.484 1 98.06 95 SER A C 1
ATOM 710 O O . SER A 1 95 ? -3.689 -21.516 -16.734 1 98.06 95 SER A O 1
ATOM 712 N N . ILE A 1 96 ? -4.336 -19.953 -15.281 1 98.44 96 ILE A N 1
ATOM 713 C CA . ILE A 1 96 ? -4.336 -20.797 -14.094 1 98.44 96 ILE A CA 1
ATOM 714 C C . ILE A 1 96 ? -5.637 -20.594 -13.32 1 98.44 96 ILE A C 1
ATOM 716 O O . ILE A 1 96 ? -6.078 -19.469 -13.109 1 98.44 96 ILE A O 1
ATOM 720 N N . SER A 1 97 ? -6.23 -21.672 -12.93 1 98.38 97 SER A N 1
ATOM 721 C CA . SER A 1 97 ? -7.465 -21.594 -12.156 1 98.38 97 SER A CA 1
ATOM 722 C C . SER A 1 97 ? -7.348 -22.391 -10.859 1 98.38 97 SER A C 1
ATOM 724 O O . SER A 1 97 ? -6.414 -23.172 -10.688 1 98.38 97 SER A O 1
ATOM 726 N N . GLY A 1 98 ? -8.289 -22.109 -9.969 1 98 98 GLY A N 1
ATOM 727 C CA . GLY A 1 98 ? -8.344 -22.844 -8.719 1 98 98 GLY A CA 1
ATOM 728 C C . GLY A 1 98 ? -7.09 -22.688 -7.879 1 98 98 GLY A C 1
ATOM 729 O O . GLY A 1 98 ? -6.629 -23.641 -7.254 1 98 98 GLY A O 1
ATOM 730 N N . VAL A 1 99 ? -6.504 -21.562 -7.953 1 98.62 99 VAL A N 1
ATOM 731 C CA . VAL A 1 99 ? -5.234 -21.328 -7.273 1 98.62 99 VAL A CA 1
ATOM 732 C C . VAL A 1 99 ? -5.457 -21.281 -5.766 1 98.62 99 VAL A C 1
ATOM 734 O O . VAL A 1 99 ? -6.418 -20.672 -5.293 1 98.62 99 VAL A O 1
ATOM 737 N N . SER A 1 100 ? -4.664 -21.875 -4.992 1 98.31 100 SER A N 1
ATOM 738 C CA . SER A 1 100 ? -4.547 -21.734 -3.545 1 98.31 100 SER A CA 1
ATOM 739 C C . SER A 1 100 ? -3.096 -21.516 -3.129 1 98.31 100 SER A C 1
ATOM 741 O O . SER A 1 100 ? -2.172 -21.953 -3.82 1 98.31 100 SER A O 1
ATOM 743 N N . GLY A 1 101 ? -2.91 -20.766 -2.072 1 98.56 101 GLY A N 1
ATOM 744 C CA . GLY A 1 101 ? -1.578 -20.547 -1.529 1 98.56 101 GLY A CA 1
ATOM 745 C C . GLY A 1 101 ? -1.005 -19.188 -1.881 1 98.56 101 GLY A C 1
ATOM 746 O O . GLY A 1 101 ? 0.146 -18.891 -1.556 1 98.56 101 GLY A O 1
ATOM 747 N N . ILE A 1 102 ? -1.75 -18.391 -2.617 1 97.94 102 ILE A N 1
ATOM 748 C CA . ILE A 1 102 ? -1.311 -17.047 -2.953 1 97.94 102 ILE A CA 1
ATOM 749 C C . ILE A 1 102 ? -2.312 -16.031 -2.416 1 97.94 102 ILE A C 1
ATOM 751 O O . ILE A 1 102 ? -3.523 -16.188 -2.6 1 97.94 102 ILE A O 1
ATOM 755 N N . GLN A 1 103 ? -1.856 -15.031 -1.759 1 95.19 103 GLN A N 1
ATOM 756 C CA . GLN A 1 103 ? -2.688 -13.938 -1.277 1 95.19 103 GLN A CA 1
ATOM 757 C C . GLN A 1 103 ? -2.094 -12.586 -1.663 1 95.19 103 GLN A C 1
ATOM 759 O O . GLN A 1 103 ? -0.873 -12.414 -1.646 1 95.19 103 GLN A O 1
ATOM 764 N N . ALA A 1 104 ? -2.977 -11.695 -1.987 1 90.81 104 ALA A N 1
ATOM 765 C CA . ALA A 1 104 ? -2.562 -10.328 -2.295 1 90.81 104 ALA A CA 1
ATOM 766 C C . ALA A 1 104 ? -3.133 -9.336 -1.279 1 90.81 104 ALA A C 1
ATOM 768 O O . ALA A 1 104 ? -4.297 -9.445 -0.887 1 90.81 104 ALA A O 1
ATOM 769 N N . LYS A 1 105 ? -2.32 -8.508 -0.906 1 83.38 105 LYS A N 1
ATOM 770 C CA . LYS A 1 105 ? -2.77 -7.43 -0.032 1 83.38 105 LYS A CA 1
ATOM 771 C C . LYS A 1 105 ? -3.49 -6.344 -0.825 1 83.38 105 LYS A C 1
ATOM 773 O O . LYS A 1 105 ? -2.918 -5.754 -1.744 1 83.38 105 LYS A O 1
ATOM 778 N N . GLN A 1 106 ? -4.832 -6.324 -0.73 1 70.69 106 GLN A N 1
ATOM 779 C CA . GLN A 1 106 ? -5.625 -5.312 -1.421 1 70.69 106 GLN A CA 1
ATOM 780 C C . GLN A 1 106 ? -5.852 -4.094 -0.535 1 70.69 106 GLN A C 1
ATOM 782 O O . GLN A 1 106 ? -6.25 -4.227 0.623 1 70.69 106 GLN A O 1
ATOM 787 N N . LEU A 1 107 ? -5.438 -3.246 -1.263 1 58.38 107 LEU A N 1
ATOM 788 C CA . LEU A 1 107 ? -5.227 -2.07 -0.425 1 58.38 107 LEU A CA 1
ATOM 789 C C . LEU A 1 107 ? -6.383 -1.084 -0.571 1 58.38 107 LEU A C 1
ATOM 791 O O . LEU A 1 107 ? -7.156 -1.165 -1.527 1 58.38 107 LEU A O 1
ATOM 795 N N . PHE A 1 108 ? -6.742 0.236 -0.779 1 64.25 108 PHE A N 1
ATOM 796 C CA . PHE A 1 108 ? -6.398 1.445 -0.039 1 64.25 108 PHE A CA 1
ATOM 797 C C . PHE A 1 108 ? -7.543 2.451 -0.086 1 64.25 108 PHE A C 1
ATOM 799 O O . PHE A 1 108 ? -8.367 2.42 -1.002 1 64.25 108 PHE A O 1
ATOM 806 N N . LEU A 1 109 ? -8.117 2.58 0.797 1 76.31 109 LEU A N 1
ATOM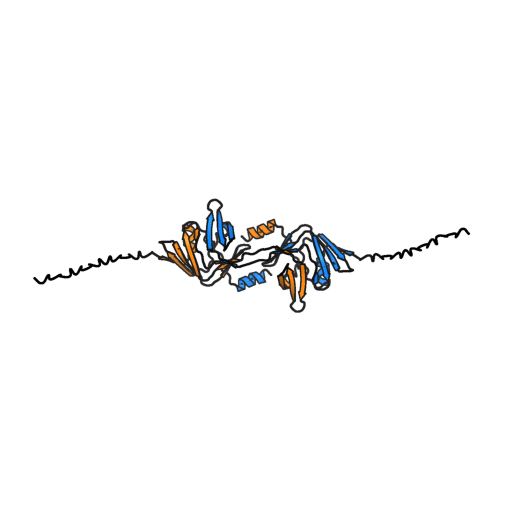 807 C CA . LEU A 1 109 ? -8.922 3.793 0.877 1 76.31 109 LEU A CA 1
ATOM 808 C C . LEU A 1 109 ? -8.086 4.969 1.368 1 76.31 109 LEU A C 1
ATOM 810 O O . LEU A 1 109 ? -7.105 4.777 2.094 1 76.31 109 LEU A O 1
ATOM 814 N N . TRP A 1 110 ? -8.352 6.102 0.691 1 84.88 110 TRP A N 1
ATOM 815 C CA . TRP A 1 110 ? -7.75 7.336 1.197 1 84.88 110 TRP A CA 1
ATOM 816 C C . TRP A 1 110 ? -8.508 7.852 2.414 1 84.88 110 TRP A C 1
ATOM 818 O O . TRP A 1 110 ? -9.719 8.109 2.338 1 84.88 110 TRP A O 1
ATOM 828 N N . LEU A 1 111 ? -7.922 7.984 3.455 1 90.12 111 LEU A N 1
ATOM 829 C CA . LEU A 1 111 ? -8.5 8.531 4.676 1 90.12 111 LEU A CA 1
ATOM 830 C C . LEU A 1 111 ? -7.812 9.836 5.07 1 90.12 111 LEU A C 1
ATOM 832 O O . LEU A 1 111 ? -6.598 9.969 4.914 1 90.12 111 LEU A O 1
ATOM 836 N N . SER A 1 112 ? -8.594 10.703 5.695 1 95.44 112 SER A N 1
ATOM 837 C CA . SER A 1 112 ? -8.039 11.984 6.121 1 95.44 112 SER A CA 1
ATOM 838 C C . SER A 1 112 ? -7.184 11.828 7.371 1 95.44 112 SER A C 1
ATOM 840 O O . SER A 1 112 ? -7.555 11.109 8.297 1 95.44 112 SER A O 1
ATOM 842 N N . VAL A 1 113 ? -6.098 12.516 7.336 1 97.06 113 VAL A N 1
ATOM 843 C CA . VAL A 1 113 ? -5.332 12.719 8.562 1 97.06 113 VAL A CA 1
ATOM 844 C C . VAL A 1 113 ? -5.859 13.945 9.305 1 97.06 113 VAL A C 1
ATOM 846 O O . VAL A 1 113 ? -5.824 15.062 8.781 1 97.06 113 VAL A O 1
ATOM 849 N N . THR A 1 114 ? -6.277 13.727 10.484 1 98.06 114 THR A N 1
ATOM 850 C CA . THR A 1 114 ? -6.945 14.812 11.188 1 98.06 114 THR A CA 1
ATOM 851 C C . THR A 1 114 ? -6.082 15.336 12.328 1 98.06 114 THR A C 1
ATOM 853 O O . THR A 1 114 ? -6.387 16.375 12.93 1 98.06 114 THR A O 1
ATOM 856 N N . GLY A 1 115 ? -4.984 14.641 12.648 1 98.25 115 GLY A N 1
ATOM 857 C CA . GLY A 1 115 ? -4.094 15.07 13.711 1 98.25 115 GLY A CA 1
ATOM 858 C C . GLY A 1 115 ? -2.904 14.141 13.906 1 98.25 115 GLY A C 1
ATOM 859 O O . GLY A 1 115 ? -2.832 13.078 13.281 1 98.25 115 GLY A O 1
ATOM 860 N N . MET A 1 116 ? -2.02 14.602 14.727 1 98.38 116 MET A N 1
ATOM 861 C CA . MET A 1 116 ? -0.859 13.805 15.117 1 98.38 116 MET A CA 1
ATOM 862 C C . MET A 1 116 ? -0.324 14.242 16.469 1 98.38 116 MET A C 1
ATOM 864 O O . MET A 1 116 ? -0.394 15.422 16.828 1 98.38 116 MET A O 1
ATOM 868 N N . ASP A 1 117 ? 0.213 13.266 17.188 1 98.19 117 ASP A N 1
ATOM 869 C CA . ASP A 1 117 ? 0.756 13.5 18.516 1 98.19 117 ASP A CA 1
ATOM 870 C C . ASP A 1 117 ? 2.09 12.781 18.703 1 98.19 117 ASP A C 1
ATOM 872 O O . ASP A 1 117 ? 2.195 11.578 18.438 1 98.19 117 ASP A O 1
ATOM 876 N N . LEU A 1 118 ? 3.025 13.57 19.125 1 97.88 118 LEU A N 1
ATOM 877 C CA . LEU A 1 118 ? 4.297 12.961 19.5 1 97.88 118 LEU A CA 1
ATOM 878 C C . LEU A 1 118 ? 4.219 12.32 20.875 1 97.88 118 LEU A C 1
ATOM 880 O O . LEU A 1 118 ? 3.787 12.961 21.844 1 97.88 118 LEU A O 1
ATOM 884 N N . ASP A 1 119 ? 4.484 11.102 20.891 1 95.25 119 ASP A N 1
ATOM 885 C CA . ASP A 1 119 ? 4.77 10.453 22.172 1 95.25 119 ASP A CA 1
ATOM 886 C C . ASP A 1 119 ? 6.262 10.508 22.5 1 95.25 119 ASP A C 1
ATOM 888 O O . ASP A 1 119 ? 7.031 9.648 22.062 1 95.25 119 ASP A O 1
ATOM 892 N N . ALA A 1 120 ? 6.633 11.461 23.328 1 91 120 ALA A N 1
ATOM 893 C CA . ALA A 1 120 ? 8.039 11.742 23.594 1 91 120 ALA A CA 1
ATOM 894 C C . ALA A 1 120 ? 8.703 10.57 24.312 1 91 120 ALA A C 1
ATOM 896 O O . ALA A 1 120 ? 9.914 10.367 24.203 1 91 120 ALA A O 1
ATOM 897 N N . ASN A 1 121 ? 7.969 9.82 24.969 1 93.81 121 ASN A N 1
ATOM 898 C CA . ASN A 1 121 ? 8.523 8.695 25.719 1 93.81 121 ASN A CA 1
ATOM 899 C C . ASN A 1 121 ? 8.938 7.555 24.781 1 93.81 121 ASN A C 1
ATOM 901 O O . ASN A 1 121 ? 10 6.961 24.969 1 93.81 121 ASN A O 1
ATOM 905 N N . SER A 1 122 ? 8.156 7.305 23.828 1 94.38 122 SER A N 1
ATOM 906 C CA . SER A 1 122 ? 8.422 6.18 22.938 1 94.38 122 SER A CA 1
ATOM 907 C C . SER A 1 122 ? 9.094 6.641 21.641 1 94.38 122 SER A C 1
ATOM 909 O O . SER A 1 122 ? 9.609 5.824 20.875 1 94.38 122 SER A O 1
ATOM 911 N N . GLY A 1 123 ? 9.133 7.938 21.453 1 95 123 GLY A N 1
ATOM 912 C CA . GLY A 1 123 ? 9.68 8.453 20.203 1 95 123 GLY A CA 1
ATOM 913 C C . GLY A 1 123 ? 8.805 8.156 19 1 95 123 GLY A C 1
ATOM 914 O O . GLY A 1 123 ? 9.289 8.109 17.875 1 95 123 GLY A O 1
ATOM 915 N N . MET A 1 124 ? 7.512 7.84 19.312 1 95.62 124 MET A N 1
ATOM 916 C CA . MET A 1 124 ? 6.559 7.52 18.25 1 95.62 124 MET A CA 1
ATOM 917 C C . MET A 1 124 ? 5.656 8.711 17.953 1 95.62 124 MET A C 1
ATOM 919 O O . MET A 1 124 ? 5.332 9.492 18.844 1 95.62 124 MET A O 1
ATOM 923 N N . LEU A 1 125 ? 5.312 8.852 16.719 1 96.5 125 LEU A N 1
ATOM 924 C CA . LEU A 1 125 ? 4.285 9.789 16.281 1 96.5 125 LEU A CA 1
ATOM 925 C C . LEU A 1 125 ? 2.973 9.062 16 1 96.5 125 LEU A C 1
ATOM 927 O O . LEU A 1 125 ? 2.92 8.18 15.141 1 96.5 125 LEU A O 1
ATOM 931 N N . GLU A 1 126 ? 1.936 9.422 16.703 1 96.44 126 GLU A N 1
ATOM 932 C CA . GLU A 1 126 ? 0.612 8.852 16.469 1 96.44 126 GLU A CA 1
ATOM 933 C C . GLU A 1 126 ? -0.214 9.727 15.539 1 96.44 126 GLU A C 1
ATOM 935 O O . GLU A 1 126 ? -0.512 10.883 15.859 1 96.44 126 GLU A O 1
ATOM 940 N N . PHE A 1 127 ? -0.635 9.141 14.43 1 96.25 127 PHE A N 1
ATOM 941 C CA . PHE A 1 127 ? -1.481 9.836 13.461 1 96.25 127 PHE A CA 1
ATOM 942 C C . PHE A 1 127 ? -2.939 9.422 13.625 1 96.25 127 PHE A C 1
ATOM 944 O O . PHE A 1 127 ? -3.24 8.242 13.805 1 96.25 127 PHE A O 1
ATOM 951 N N . HIS A 1 128 ? -3.701 10.406 13.609 1 96.06 128 HIS A N 1
ATOM 952 C CA . HIS A 1 128 ? -5.137 10.164 13.539 1 96.06 128 HIS A CA 1
ATOM 953 C C . HIS A 1 128 ? -5.629 10.188 12.094 1 96.06 128 HIS A C 1
ATOM 955 O O . HIS A 1 128 ? -5.621 11.234 11.445 1 96.06 128 HIS A O 1
ATOM 961 N N . VAL A 1 129 ? -6.09 9.102 11.641 1 93.12 129 VAL A N 1
ATOM 962 C CA . VAL A 1 129 ? -6.418 8.906 10.227 1 93.12 129 VAL A CA 1
ATOM 963 C C . VAL A 1 129 ? -7.848 8.383 10.102 1 93.12 129 VAL A C 1
ATOM 965 O O . VAL A 1 129 ? -8.07 7.172 10.086 1 93.12 129 VAL A O 1
ATOM 968 N N . GLY A 1 130 ? -8.742 9.336 9.984 1 87.81 130 GLY A N 1
ATOM 969 C CA . GLY A 1 130 ? -10.133 8.922 10.023 1 87.81 130 GLY A CA 1
ATOM 970 C C . GLY A 1 130 ? -10.523 8.25 11.32 1 87.81 130 GLY A C 1
ATOM 971 O O . GLY A 1 130 ? -10.359 8.828 12.398 1 87.81 130 GLY A O 1
ATOM 972 N N . ILE A 1 131 ? -10.977 6.996 11.18 1 81.75 131 ILE A N 1
ATOM 973 C CA . ILE A 1 131 ? -11.414 6.258 12.359 1 81.75 131 ILE A CA 1
ATOM 974 C C . ILE A 1 131 ? -10.242 5.473 12.938 1 81.75 131 ILE A C 1
ATOM 976 O O . ILE A 1 131 ? -10.367 4.836 13.992 1 81.75 131 ILE A O 1
ATOM 980 N N . LEU A 1 132 ? -9.117 5.547 12.258 1 84.62 132 LEU A N 1
ATOM 981 C CA . LEU A 1 132 ? -7.965 4.754 12.664 1 84.62 132 LEU A CA 1
ATOM 982 C C . LEU A 1 132 ? -6.91 5.633 13.328 1 84.62 132 LEU A C 1
ATOM 984 O O . LEU A 1 132 ? -6.965 6.859 13.227 1 84.62 132 LEU A O 1
ATOM 988 N N . SER A 1 133 ? -6.07 5.012 14.062 1 89.69 133 SER A N 1
ATOM 989 C CA . SER A 1 133 ? -4.832 5.613 14.555 1 89.69 133 SER A CA 1
ATOM 990 C C . SER A 1 133 ? -3.615 4.801 14.125 1 89.69 133 SER A C 1
ATOM 992 O O . SER A 1 133 ? -3.658 3.566 14.117 1 89.69 133 SER A O 1
ATOM 994 N N . LYS A 1 134 ? -2.594 5.512 13.758 1 86.94 134 LYS A N 1
ATOM 995 C CA . LYS A 1 134 ? -1.366 4.848 13.328 1 86.94 134 LYS A CA 1
ATOM 996 C C . LYS A 1 134 ? -0.145 5.457 14.008 1 86.94 134 LYS A C 1
ATOM 998 O O . LYS A 1 134 ? 0.02 6.68 14.023 1 86.94 134 LYS A O 1
ATOM 1003 N N . LYS A 1 135 ? 0.676 4.57 14.539 1 90.62 135 LYS A N 1
ATOM 1004 C CA . LYS A 1 135 ? 1.93 5.016 15.141 1 90.62 135 LYS A CA 1
ATOM 1005 C C . LYS A 1 135 ? 3.117 4.699 14.234 1 90.62 135 LYS A C 1
ATOM 1007 O O . LYS A 1 135 ? 3.24 3.578 13.734 1 90.62 135 LYS A O 1
ATOM 1012 N N . LEU A 1 136 ? 3.898 5.676 14 1 90.5 136 LEU A N 1
ATOM 1013 C CA . LEU A 1 136 ? 5.133 5.535 13.234 1 90.5 136 LEU A CA 1
ATOM 1014 C C . LEU A 1 136 ? 6.312 6.129 13.992 1 90.5 136 LEU A C 1
ATOM 1016 O O . LEU A 1 136 ? 6.148 7.078 14.766 1 90.5 136 LEU A O 1
ATOM 1020 N N . PRO A 1 137 ? 7.477 5.555 13.789 1 92.94 137 PRO A N 1
ATOM 1021 C CA . PRO A 1 137 ? 8.625 6.172 14.461 1 92.94 137 PRO A CA 1
ATOM 1022 C C . PRO A 1 137 ? 8.867 7.609 14.008 1 92.94 137 PRO A C 1
ATOM 1024 O O . PRO A 1 137 ? 8.914 7.883 12.805 1 92.94 137 PRO A O 1
ATOM 1027 N N . ALA A 1 138 ? 9.094 8.484 15 1 95.38 138 ALA A N 1
ATOM 1028 C CA . ALA A 1 138 ? 9.336 9.891 14.695 1 95.38 138 ALA A CA 1
ATOM 1029 C C . ALA A 1 138 ? 10.578 10.062 13.82 1 95.38 138 ALA A C 1
ATOM 1031 O O . ALA A 1 138 ? 10.656 11 13.031 1 95.38 138 ALA A O 1
ATOM 1032 N N . ASP A 1 139 ? 11.461 9.141 13.859 1 94.19 139 ASP A N 1
ATOM 1033 C CA . ASP A 1 139 ? 12.711 9.195 13.109 1 94.19 139 ASP A CA 1
ATOM 1034 C C . ASP A 1 139 ? 12.453 9.102 11.602 1 94.19 139 ASP A C 1
ATOM 1036 O O . ASP A 1 139 ? 13.289 9.508 10.797 1 94.19 139 ASP A O 1
ATOM 1040 N N . MET A 1 140 ? 11.336 8.523 11.258 1 91.69 140 MET A N 1
ATOM 1041 C CA . MET A 1 140 ? 10.961 8.43 9.852 1 91.69 140 MET A CA 1
ATOM 1042 C C . MET A 1 140 ? 10.773 9.812 9.234 1 91.69 140 MET A C 1
ATOM 1044 O O . MET A 1 140 ? 10.836 9.969 8.016 1 91.69 140 MET A O 1
ATOM 1048 N N . PHE A 1 141 ? 10.625 10.82 10.164 1 96.06 141 PHE A N 1
ATOM 1049 C CA . PHE A 1 141 ? 10.242 12.141 9.688 1 96.06 141 PHE A CA 1
ATOM 1050 C C . PHE A 1 141 ? 11.336 13.164 9.984 1 96.06 141 PHE A C 1
ATOM 1052 O O . PHE A 1 141 ? 11.047 14.344 10.188 1 96.06 141 PHE A O 1
ATOM 1059 N N . GLN A 1 142 ? 12.523 12.758 10.031 1 95.31 142 GLN A N 1
ATOM 1060 C CA . GLN A 1 142 ? 13.625 13.656 10.367 1 95.31 142 GLN A CA 1
ATOM 1061 C C . GLN A 1 142 ? 14.039 14.492 9.164 1 95.31 142 GLN A C 1
ATOM 1063 O O . GLN A 1 142 ? 14.531 15.609 9.32 1 95.31 142 GLN A O 1
ATOM 1068 N N . ASP A 1 143 ? 13.859 13.906 7.953 1 96.5 143 ASP A N 1
ATOM 1069 C CA . ASP A 1 143 ? 14.203 14.625 6.734 1 96.5 143 ASP A CA 1
ATOM 1070 C C . ASP A 1 143 ? 12.953 15.078 5.984 1 96.5 143 ASP A C 1
ATOM 1072 O O . ASP A 1 143 ? 11.953 14.359 5.949 1 96.5 143 ASP A O 1
ATOM 1076 N N . VAL A 1 144 ? 13.117 16.25 5.387 1 96.75 144 VAL A N 1
ATOM 1077 C CA . VAL A 1 144 ? 12.023 16.766 4.566 1 96.75 144 VAL A CA 1
ATOM 1078 C C . VAL A 1 144 ? 11.875 15.906 3.309 1 96.75 144 VAL A C 1
ATOM 1080 O O . VAL A 1 144 ? 12.797 15.836 2.488 1 96.75 144 VAL A O 1
ATOM 1083 N N . PRO A 1 145 ? 10.703 15.32 3.117 1 95.25 145 PRO A N 1
ATOM 1084 C CA . PRO A 1 145 ? 10.562 14.445 1.951 1 95.25 145 PRO A CA 1
ATOM 1085 C C . PRO A 1 145 ? 10.297 15.219 0.662 1 95.25 145 PRO A C 1
ATOM 1087 O O . PRO A 1 145 ? 9.789 16.344 0.705 1 95.25 145 PRO A O 1
ATOM 1090 N N . GLU A 1 146 ? 10.633 14.57 -0.405 1 93.69 146 GLU A N 1
ATOM 1091 C CA . GLU A 1 146 ? 10.406 15.156 -1.724 1 93.69 146 GLU A CA 1
ATOM 1092 C C . GLU A 1 146 ? 8.953 14.977 -2.17 1 93.69 146 GLU A C 1
ATOM 1094 O O . GLU A 1 146 ? 8.406 13.875 -2.059 1 93.69 146 GLU A O 1
ATOM 1099 N N . CYS A 1 147 ? 8.406 16.094 -2.604 1 90.38 147 CYS A N 1
ATOM 1100 C CA . CYS A 1 147 ? 7.066 16.109 -3.172 1 90.38 147 CYS A CA 1
ATOM 1101 C C . CYS A 1 147 ? 7.066 15.539 -4.586 1 90.38 147 CYS A C 1
ATOM 1103 O O . CYS A 1 147 ? 7.754 16.062 -5.469 1 90.38 147 CYS A O 1
ATOM 1105 N N . LYS A 1 148 ? 6.266 14.469 -4.754 1 89.38 148 LYS A N 1
ATOM 1106 C CA . LYS A 1 148 ? 6.207 13.852 -6.078 1 89.38 148 LYS A CA 1
ATOM 1107 C C . LYS A 1 148 ? 4.828 14.023 -6.707 1 89.38 148 LYS A C 1
ATOM 1109 O O . LYS A 1 148 ? 3.824 14.125 -5.996 1 89.38 148 LYS A O 1
ATOM 1114 N N . SER A 1 149 ? 4.777 14.211 -7.992 1 81.75 149 SER A N 1
ATOM 1115 C CA . SER A 1 149 ? 3.506 14.32 -8.695 1 81.75 149 SER A CA 1
ATOM 1116 C C . SER A 1 149 ? 2.795 12.969 -8.766 1 81.75 149 SER A C 1
ATOM 1118 O O . SER A 1 149 ? 3.41 11.93 -8.531 1 81.75 149 SER A O 1
ATOM 1120 N N . LYS A 1 150 ? 1.436 13.164 -9.039 1 69.25 150 LYS A N 1
ATOM 1121 C CA . LYS A 1 150 ? 0.634 11.945 -9.172 1 69.25 150 LYS A CA 1
ATOM 1122 C C . LYS A 1 150 ? 1.262 10.977 -10.164 1 69.25 150 LYS A C 1
ATOM 1124 O O . LYS A 1 150 ? 1.286 9.766 -9.93 1 69.25 150 LYS A O 1
ATOM 1129 N N . ALA A 1 151 ? 1.64 11.672 -11.383 1 57.91 151 ALA A N 1
ATOM 1130 C CA . ALA A 1 151 ? 2.203 10.852 -12.453 1 57.91 151 ALA A CA 1
ATOM 1131 C C . ALA A 1 151 ? 3.402 10.047 -11.961 1 57.91 151 ALA A C 1
ATOM 1133 O O . ALA A 1 151 ? 3.576 8.891 -12.336 1 57.91 151 ALA A O 1
ATOM 1134 N N . SER A 1 152 ? 4.203 10.852 -11.312 1 51.41 152 SER A N 1
ATOM 1135 C CA . SER A 1 152 ? 5.379 10.164 -10.797 1 51.41 152 SER A CA 1
ATOM 1136 C C . SER A 1 152 ? 4.992 9.086 -9.789 1 51.41 152 SER A C 1
ATOM 1138 O O . SER A 1 152 ? 5.75 8.148 -9.555 1 51.41 152 SER A O 1
ATOM 1140 N N . GLN A 1 153 ? 3.891 9.469 -9.266 1 51.41 153 GLN A N 1
ATOM 1141 C CA . GLN A 1 153 ? 3.406 8.445 -8.344 1 51.41 153 GLN A CA 1
ATOM 1142 C C . GLN A 1 153 ? 2.947 7.199 -9.102 1 51.41 153 GLN A C 1
ATOM 1144 O O . GLN A 1 153 ? 3.123 6.078 -8.625 1 51.41 153 GLN A O 1
ATOM 1149 N N . HIS A 1 154 ? 2.211 7.672 -10.219 1 47.03 154 HIS A N 1
ATOM 1150 C CA . HIS A 1 154 ? 1.891 6.535 -11.078 1 47.03 154 HIS A CA 1
ATOM 1151 C C . HIS A 1 154 ? 3.156 5.867 -11.602 1 47.03 154 HIS A C 1
ATOM 1153 O O . HIS A 1 154 ? 3.176 4.652 -11.828 1 47.03 154 HIS A O 1
ATOM 1159 N N . GLU A 1 155 ? 4.141 6.715 -12.016 1 42.72 155 GLU A N 1
ATOM 1160 C CA . GLU A 1 155 ? 5.422 6.148 -12.43 1 42.72 155 GLU A CA 1
ATOM 1161 C C . GLU A 1 155 ? 6.055 5.332 -11.312 1 42.72 155 GLU A C 1
ATOM 1163 O O . GLU A 1 155 ? 6.68 4.301 -11.562 1 42.72 155 GLU A O 1
ATOM 1168 N N . PHE A 1 156 ? 6.098 5.891 -10.258 1 37.94 156 PHE A N 1
ATOM 1169 C CA . PHE A 1 156 ? 6.527 5.07 -9.141 1 37.94 156 PHE A CA 1
ATOM 1170 C C . PHE A 1 156 ? 5.629 3.848 -8.984 1 37.94 156 PHE A C 1
ATOM 1172 O O . PHE A 1 156 ? 6.105 2.76 -8.648 1 37.94 156 PHE A O 1
ATOM 1179 N N . ASP A 1 157 ? 4.461 4.141 -9.172 1 38.06 157 ASP A N 1
ATOM 1180 C CA . ASP A 1 157 ? 3.555 2.996 -9.242 1 38.06 157 ASP A CA 1
ATOM 1181 C C . ASP A 1 157 ? 3.83 2.148 -10.477 1 38.06 157 ASP A C 1
ATOM 1183 O O . ASP A 1 157 ? 3.752 0.919 -10.422 1 38.06 157 ASP A O 1
ATOM 1187 N N . ALA A 1 158 ? 4.168 2.658 -11.742 1 33.78 158 ALA A N 1
ATOM 1188 C CA . ALA A 1 158 ? 4.574 2 -12.977 1 33.78 158 ALA A CA 1
ATOM 1189 C C . ALA A 1 158 ? 6.051 1.618 -12.938 1 33.78 158 ALA A C 1
ATOM 1191 O O . ALA A 1 158 ? 6.461 0.625 -13.539 1 33.78 158 ALA A O 1
ATOM 1192 N N . GLN A 1 159 ? 7.125 2.432 -12.625 1 30.06 159 GLN A N 1
ATOM 1193 C CA . GLN A 1 159 ? 8.547 2.088 -12.586 1 30.06 159 GLN A CA 1
ATOM 1194 C C . GLN A 1 159 ? 8.82 1.016 -11.539 1 30.06 159 GLN A C 1
ATOM 1196 O O . GLN A 1 159 ? 9.859 0.348 -11.586 1 30.06 159 GLN A O 1
ATOM 1201 N N . SER A 1 160 ? 8.289 1.029 -10.461 1 27.73 160 SER A N 1
ATOM 1202 C CA . SER A 1 160 ? 8.477 -0.211 -9.719 1 27.73 160 SER A CA 1
ATOM 1203 C C . SER A 1 160 ? 7.684 -1.354 -10.336 1 27.73 160 SER A C 1
ATOM 1205 O O . SER A 1 160 ? 7.617 -2.449 -9.773 1 27.73 160 SER A O 1
ATOM 1207 N N . ILE A 1 161 ? 6.992 -1.069 -11.445 1 22.86 161 ILE A N 1
ATOM 1208 C CA . ILE A 1 161 ? 6.793 -2.252 -12.281 1 22.86 161 ILE A CA 1
ATOM 1209 C C . ILE A 1 161 ? 8 -2.451 -13.195 1 22.86 161 ILE A C 1
ATOM 1211 O O . ILE A 1 161 ? 8.508 -1.491 -13.781 1 22.86 161 ILE A O 1
ATOM 1215 N N . MET B 1 1 ? -65.812 67.562 40.781 1 44.81 1 MET B N 1
ATOM 1216 C CA . MET B 1 1 ? -64.375 67.688 40.969 1 44.81 1 MET B CA 1
ATOM 1217 C C . MET B 1 1 ? -63.656 66.688 40.125 1 44.81 1 MET B C 1
ATOM 1219 O O . MET B 1 1 ? -63.906 65.438 40.219 1 44.81 1 MET B O 1
ATOM 1223 N N . ALA B 1 2 ? -63.281 67.062 38.812 1 50.34 2 ALA B N 1
ATOM 1224 C CA . ALA B 1 2 ? -62.656 66.375 37.688 1 50.34 2 ALA B CA 1
ATOM 1225 C C . ALA B 1 2 ? -61.281 65.812 38.062 1 50.34 2 ALA B C 1
ATOM 1227 O O . ALA B 1 2 ? -60.406 66.562 38.5 1 50.34 2 ALA B O 1
ATOM 1228 N N . SER B 1 3 ? -61.188 64.562 38.562 1 53.03 3 SER B N 1
ATOM 1229 C CA . SER B 1 3 ? -59.938 63.875 38.938 1 53.03 3 SER B CA 1
ATOM 1230 C C . SER B 1 3 ? -59.062 63.688 37.719 1 53.03 3 SER B C 1
ATOM 1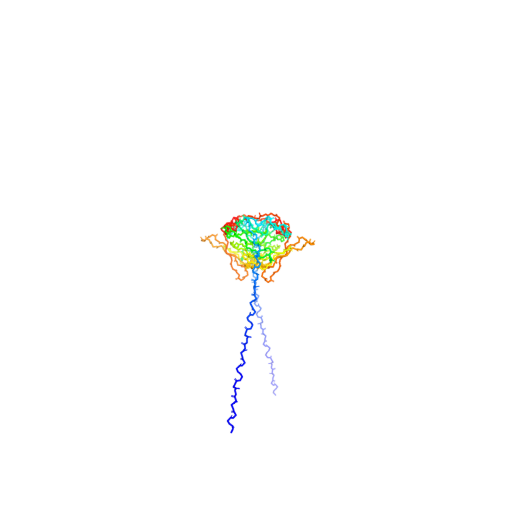232 O O . SER B 1 3 ? -59.469 63.125 36.688 1 53.03 3 SER B O 1
ATOM 1234 N N . PHE B 1 4 ? -58.125 64.688 37.406 1 58.44 4 PHE B N 1
ATOM 1235 C CA . PHE B 1 4 ? -57.125 64.625 36.375 1 58.44 4 PHE B CA 1
ATOM 1236 C C . PHE B 1 4 ? -56.125 63.5 36.625 1 58.44 4 PHE B C 1
ATOM 1238 O O . PHE B 1 4 ? -55.406 63.5 37.594 1 58.44 4 PHE B O 1
ATOM 1245 N N . THR B 1 5 ? -56.375 62.25 36.219 1 56 5 THR B N 1
ATOM 1246 C CA . THR B 1 5 ? -55.438 61.125 36.219 1 56 5 THR B CA 1
ATOM 1247 C C . THR B 1 5 ? -54.281 61.406 35.281 1 56 5 THR B C 1
ATOM 1249 O O . THR B 1 5 ? -54.469 61.562 34.062 1 56 5 THR B O 1
ATOM 1252 N N . LYS B 1 6 ? -53.25 62.188 35.688 1 56.44 6 LYS B N 1
ATOM 1253 C CA . LYS B 1 6 ? -52.062 62.406 34.875 1 56.44 6 LYS B CA 1
ATOM 1254 C C . LYS B 1 6 ? -51.375 61.062 34.562 1 56.44 6 LYS B C 1
ATOM 1256 O O . LYS B 1 6 ? -51.062 60.312 35.5 1 56.44 6 LYS B O 1
ATOM 1261 N N . PRO B 1 7 ? -51.281 60.625 33.312 1 58.25 7 PRO B N 1
ATOM 1262 C CA . PRO B 1 7 ? -50.5 59.438 33.031 1 58.25 7 PRO B CA 1
ATOM 1263 C C . PRO B 1 7 ? -49 59.656 33.25 1 58.25 7 PRO B C 1
ATOM 1265 O O . PRO B 1 7 ? -48.438 60.688 32.812 1 58.25 7 PRO B O 1
ATOM 1268 N N . LEU B 1 8 ? -48.344 59.125 34.281 1 58.84 8 LEU B N 1
ATOM 1269 C CA . LEU B 1 8 ? -46.906 59.062 34.5 1 58.84 8 LEU B CA 1
ATOM 1270 C C . LEU B 1 8 ? -46.219 58.344 33.375 1 58.84 8 LEU B C 1
ATOM 1272 O O . LEU B 1 8 ? -46.469 57.156 33.156 1 58.84 8 LEU B O 1
ATOM 1276 N N . LEU B 1 9 ? -45.812 59.094 32.375 1 56.94 9 LEU B N 1
ATOM 1277 C CA . LEU B 1 9 ? -44.969 58.562 31.312 1 56.94 9 LEU B CA 1
ATOM 1278 C C . LEU B 1 9 ? -43.594 58.125 31.859 1 56.94 9 LEU B C 1
ATOM 1280 O O . LEU B 1 9 ? -42.844 58.938 32.375 1 56.94 9 LEU B O 1
ATOM 1284 N N . PHE B 1 10 ? -43.344 56.875 32.281 1 58.78 10 PHE B N 1
ATOM 1285 C CA . PHE B 1 10 ? -42.094 56.25 32.625 1 58.78 10 PHE B CA 1
ATOM 1286 C C . PHE B 1 10 ? -41.125 56.219 31.438 1 58.78 10 PHE B C 1
ATOM 1288 O O . PHE B 1 10 ? -41.406 55.594 30.438 1 58.78 10 PHE B O 1
ATOM 1295 N N . ALA B 1 11 ? -40.312 57.281 31.328 1 58.78 11 ALA B N 1
ATOM 1296 C CA . ALA B 1 11 ? -39.188 57.281 30.375 1 58.78 11 ALA B CA 1
ATOM 1297 C C . ALA B 1 11 ? -38.188 56.156 30.688 1 58.78 11 ALA B C 1
ATOM 1299 O O . ALA B 1 11 ? -37.531 56.188 31.719 1 58.78 11 ALA B O 1
ATOM 1300 N N . LEU B 1 12 ? -38.344 55 30.094 1 60.59 12 LEU B N 1
ATOM 1301 C CA . LEU B 1 12 ? -37.344 53.938 30.078 1 60.59 12 LEU B CA 1
ATOM 1302 C C . LEU B 1 12 ? -36.031 54.375 29.484 1 60.59 12 LEU B C 1
ATOM 1304 O O . LEU B 1 12 ? -35.938 54.688 28.297 1 60.59 12 LEU B O 1
ATOM 1308 N N . ILE B 1 13 ? -35.125 54.938 30.312 1 59.09 13 ILE B N 1
ATOM 1309 C CA . ILE B 1 13 ? -33.75 55.25 29.906 1 59.09 13 ILE B CA 1
ATOM 1310 C C . ILE B 1 13 ? -33.031 53.938 29.547 1 59.09 13 ILE B C 1
ATOM 1312 O O . ILE B 1 13 ? -32.812 53.062 30.391 1 59.09 13 ILE B O 1
ATOM 1316 N N . SER B 1 14 ? -32.969 53.562 28.219 1 63.34 14 SER B N 1
ATOM 1317 C CA . SER B 1 14 ? -32.188 52.469 27.672 1 63.34 14 SER B CA 1
ATOM 1318 C C . SER B 1 14 ? -30.672 52.75 27.812 1 63.34 14 SER B C 1
ATOM 1320 O O . SER B 1 14 ? -30.156 53.656 27.172 1 63.34 14 SER B O 1
ATOM 1322 N N . ILE B 1 15 ? -30.016 52.281 28.906 1 62.09 15 ILE B N 1
ATOM 1323 C CA . ILE B 1 15 ? -28.562 52.281 29.047 1 62.09 15 ILE B CA 1
ATOM 1324 C C . ILE B 1 15 ? -27.953 51.344 27.984 1 62.09 15 ILE B C 1
ATOM 1326 O O . ILE B 1 15 ? -28.141 50.125 28.062 1 62.09 15 ILE B O 1
ATOM 1330 N N . SER B 1 16 ? -27.594 51.844 26.781 1 65.88 16 SER B N 1
ATOM 1331 C CA . SER B 1 16 ? -26.812 51.125 25.781 1 65.88 16 SER B CA 1
ATOM 1332 C C . SER B 1 16 ? -25.406 50.844 26.266 1 65.88 16 SER B C 1
ATOM 1334 O O . SER B 1 16 ? -24.578 51.75 26.375 1 65.88 16 SER B O 1
ATOM 1336 N N . VAL B 1 17 ? -25.156 49.656 26.891 1 65.62 17 VAL B N 1
ATOM 1337 C CA . VAL B 1 17 ? -23.812 49.188 27.203 1 65.62 17 VAL B CA 1
ATOM 1338 C C . VAL B 1 17 ? -23.062 48.844 25.906 1 65.62 17 VAL B C 1
ATOM 1340 O O . VAL B 1 17 ? -23.438 47.906 25.188 1 65.62 17 VAL B O 1
ATOM 1343 N N . THR B 1 18 ? -22.281 49.781 25.359 1 62.81 18 THR B N 1
ATOM 1344 C CA . THR B 1 18 ? -21.359 49.5 24.266 1 62.81 18 THR B CA 1
ATOM 1345 C C . THR B 1 18 ? -20.219 48.625 24.75 1 62.81 18 THR B C 1
ATOM 1347 O O . THR B 1 18 ? -19.406 49.031 25.594 1 62.81 18 THR B O 1
ATOM 1350 N N . VAL B 1 19 ? -20.25 47.281 24.578 1 63.12 19 VAL B N 1
ATOM 1351 C CA . VAL B 1 19 ? -19.125 46.375 24.766 1 63.12 19 VAL B CA 1
ATOM 1352 C C . VAL B 1 19 ? -18.094 46.625 23.656 1 63.12 19 VAL B C 1
ATOM 1354 O O . VAL B 1 19 ? -18.359 46.375 22.484 1 63.12 19 VAL B O 1
ATOM 1357 N N . SER B 1 20 ? -17.047 47.406 23.891 1 58.03 20 SER B N 1
ATOM 1358 C CA . SER B 1 20 ? -15.906 47.469 22.984 1 58.03 20 SER B CA 1
ATOM 1359 C C . SER B 1 20 ? -15.156 46.156 22.906 1 58.03 20 SER B C 1
ATOM 1361 O O . SER B 1 20 ? -14.555 45.719 23.891 1 58.03 20 SER B O 1
ATOM 1363 N N . VAL B 1 21 ? -15.438 45.344 21.938 1 58.09 21 VAL B N 1
ATOM 1364 C CA . VAL B 1 21 ? -14.609 44.188 21.641 1 58.09 21 VAL B CA 1
ATOM 1365 C C . VAL B 1 21 ? -13.25 44.656 21.125 1 58.09 21 VAL B C 1
ATOM 1367 O O . VAL B 1 21 ? -13.156 45.281 20.062 1 58.09 21 VAL B O 1
ATOM 1370 N N . THR B 1 22 ? -12.25 44.812 21.984 1 50.94 22 THR B N 1
ATOM 1371 C CA . THR B 1 22 ? -10.875 45 21.531 1 50.94 22 THR B CA 1
ATOM 1372 C C . THR B 1 22 ? -10.438 43.812 20.672 1 50.94 22 THR B C 1
ATOM 1374 O O . THR B 1 22 ? -10.508 42.656 21.109 1 50.94 22 THR B O 1
ATOM 1377 N N . ALA B 1 23 ? -10.461 44.031 19.375 1 53.94 23 ALA B N 1
ATOM 1378 C CA . ALA B 1 23 ? -9.836 43.062 18.469 1 53.94 23 ALA B CA 1
ATOM 1379 C C . ALA B 1 23 ? -8.344 42.938 18.766 1 53.94 23 ALA B C 1
ATOM 1381 O O . ALA B 1 23 ? -7.578 43.875 18.594 1 53.94 23 ALA B O 1
ATOM 1382 N N . THR B 1 24 ? -7.934 42.156 19.812 1 51.44 24 THR B N 1
ATOM 1383 C CA . THR B 1 24 ? -6.52 41.812 19.938 1 51.44 24 THR B CA 1
ATOM 1384 C C . THR B 1 24 ? -5.949 41.375 18.594 1 51.44 24 THR B C 1
ATOM 1386 O O . THR B 1 24 ? -6.562 40.562 17.891 1 51.44 24 THR B O 1
ATOM 1389 N N . ALA B 1 25 ? -5.211 42.188 18 1 54.19 25 ALA B N 1
ATOM 1390 C CA . ALA B 1 25 ? -4.465 41.844 16.781 1 54.19 25 ALA B CA 1
ATOM 1391 C C . ALA B 1 25 ? -3.75 40.5 16.953 1 54.19 25 ALA B C 1
ATOM 1393 O O . ALA B 1 25 ? -2.867 40.375 17.797 1 54.19 25 ALA B O 1
ATOM 1394 N N . THR B 1 26 ? -4.492 39.406 16.891 1 59.78 26 THR B N 1
ATOM 1395 C CA . THR B 1 26 ? -3.85 38.094 16.953 1 59.78 26 THR B CA 1
ATOM 1396 C C . THR B 1 26 ? -2.674 38 15.984 1 59.78 26 THR B C 1
ATOM 1398 O O . THR B 1 26 ? -2.832 38.281 14.789 1 59.78 26 THR B O 1
ATOM 1401 N N . GLY B 1 27 ? -1.476 38.375 16.547 1 70.88 27 GLY B N 1
ATOM 1402 C CA . GLY B 1 27 ? -0.259 38.375 15.742 1 70.88 27 GLY B CA 1
ATOM 1403 C C . GLY B 1 27 ? -0.081 37.125 14.93 1 70.88 27 GLY B C 1
ATOM 1404 O O . GLY B 1 27 ? -0.173 36 15.469 1 70.88 27 GLY B O 1
ATOM 1405 N N . THR B 1 28 ? -0.388 37.156 13.672 1 79.81 28 THR B N 1
ATOM 1406 C CA . THR B 1 28 ? -0.112 36.094 12.703 1 79.81 28 THR B CA 1
ATOM 1407 C C . THR B 1 28 ? 1.308 36.219 12.156 1 79.81 28 THR B C 1
ATOM 1409 O O . THR B 1 28 ? 1.739 37.312 11.773 1 79.81 28 THR B O 1
ATOM 1412 N N . VAL B 1 29 ? 2.135 35.188 12.539 1 82.5 29 VAL B N 1
ATOM 1413 C CA . VAL B 1 29 ? 3.459 35.125 11.93 1 82.5 29 VAL B CA 1
ATOM 1414 C C . VAL B 1 29 ? 3.367 34.469 10.562 1 82.5 29 VAL B C 1
ATOM 1416 O O . VAL B 1 29 ? 2.553 33.562 10.367 1 82.5 29 VAL B O 1
ATOM 1419 N N . SER B 1 30 ? 3.994 35 9.609 1 84.38 30 SER B N 1
ATOM 1420 C CA . SER B 1 30 ? 4.055 34.438 8.273 1 84.38 30 SER B CA 1
ATOM 1421 C C . SER B 1 30 ? 5.496 34.156 7.848 1 84.38 30 SER B C 1
ATOM 1423 O O . SER B 1 30 ? 6.422 34.812 8.359 1 84.38 30 SER B O 1
ATOM 1425 N N . GLY B 1 31 ? 5.746 33.156 7.18 1 85.88 31 GLY B N 1
ATOM 1426 C CA . GLY B 1 31 ? 7.066 32.844 6.672 1 85.88 31 GLY B CA 1
ATOM 1427 C C . GLY B 1 31 ? 7.027 31.984 5.418 1 85.88 31 GLY B C 1
ATOM 1428 O O . GLY B 1 31 ? 5.953 31.562 4.977 1 85.88 31 GLY B O 1
ATOM 1429 N N . SER B 1 32 ? 8.258 31.719 4.891 1 86.62 32 SER B N 1
ATOM 1430 C CA . SER B 1 32 ? 8.344 31.016 3.613 1 86.62 32 SER B CA 1
ATOM 1431 C C . SER B 1 32 ? 8.516 29.516 3.82 1 86.62 32 SER B C 1
ATOM 1433 O O . SER B 1 32 ? 8.219 28.719 2.928 1 86.62 32 SER B O 1
ATOM 1435 N N . ASP B 1 33 ? 8.984 29.141 5.008 1 90.88 33 ASP B N 1
ATOM 1436 C CA . ASP B 1 33 ? 9.258 27.719 5.18 1 90.88 33 ASP B CA 1
ATOM 1437 C C . ASP B 1 33 ? 8.875 27.25 6.582 1 90.88 33 ASP B C 1
ATOM 1439 O O . ASP B 1 33 ? 9.57 27.547 7.555 1 90.88 33 ASP B O 1
ATOM 1443 N N . ILE B 1 34 ? 7.891 26.531 6.75 1 95.06 34 ILE B N 1
ATOM 1444 C CA . ILE B 1 34 ? 7.348 26.078 8.023 1 95.06 34 ILE B CA 1
ATOM 1445 C C . ILE B 1 34 ? 8.312 25.094 8.672 1 95.06 34 ILE B C 1
ATOM 1447 O O . ILE B 1 34 ? 8.266 24.875 9.883 1 95.06 34 ILE B O 1
ATOM 1451 N N . HIS B 1 35 ? 9.18 24.453 7.922 1 97.25 35 HIS B N 1
ATOM 1452 C CA . HIS B 1 35 ? 10.125 23.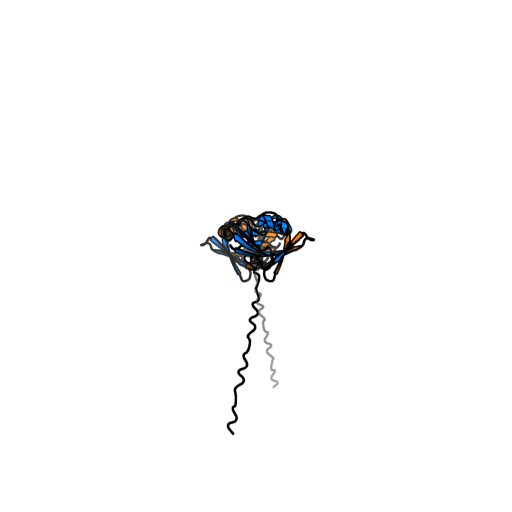469 8.453 1 97.25 35 HIS B CA 1
ATOM 1453 C C . HIS B 1 35 ? 11 24.094 9.539 1 97.25 35 HIS B C 1
ATOM 1455 O O . HIS B 1 35 ? 11.43 23.391 10.461 1 97.25 35 HIS B O 1
ATOM 1461 N N . ASP B 1 36 ? 11.188 25.391 9.539 1 94.38 36 ASP B N 1
ATOM 1462 C CA . ASP B 1 36 ? 12.062 26.078 10.469 1 94.38 36 ASP B CA 1
ATOM 1463 C C . ASP B 1 36 ? 11.445 26.172 11.859 1 94.38 36 ASP B C 1
ATOM 1465 O O . ASP B 1 36 ? 12.156 26.25 12.859 1 94.38 36 ASP B O 1
ATOM 1469 N N . ILE B 1 37 ? 10.188 26.078 11.953 1 94.94 37 ILE B N 1
ATOM 1470 C CA . ILE B 1 37 ? 9.562 26.344 13.242 1 94.94 37 ILE B CA 1
ATOM 1471 C C . ILE B 1 37 ? 9.078 25.047 13.867 1 94.94 37 ILE B C 1
ATOM 1473 O O . ILE B 1 37 ? 8.82 24.969 15.07 1 94.94 37 ILE B O 1
ATOM 1477 N N . LEU B 1 38 ? 8.906 23.969 13.133 1 96.62 38 LEU B N 1
ATOM 1478 C CA . LEU B 1 38 ? 8.336 22.719 13.609 1 96.62 38 LEU B CA 1
ATOM 1479 C C . LEU B 1 38 ? 9.117 22.188 14.805 1 96.62 38 LEU B C 1
ATOM 1481 O O . LEU B 1 38 ? 8.523 21.766 15.797 1 96.62 38 LEU B O 1
ATOM 1485 N N . PRO B 1 39 ? 10.516 22.328 14.797 1 96.06 39 PRO B N 1
ATOM 1486 C CA . PRO B 1 39 ? 11.25 21.812 15.953 1 96.06 39 PRO B CA 1
ATOM 1487 C C . PRO B 1 39 ? 10.961 22.609 17.219 1 96.06 39 PRO B C 1
ATOM 1489 O O . PRO B 1 39 ? 11.016 22.062 18.328 1 96.06 39 PRO B O 1
ATOM 1492 N N . ASP B 1 40 ? 10.641 23.859 17.094 1 94.75 40 ASP B N 1
ATOM 1493 C CA . ASP B 1 40 ? 10.281 24.672 18.25 1 94.75 40 ASP B CA 1
ATOM 1494 C C . ASP B 1 40 ? 9.016 24.141 18.906 1 94.75 40 ASP B C 1
ATOM 1496 O O . ASP B 1 40 ? 8.773 24.391 20.094 1 94.75 40 ASP B O 1
ATOM 1500 N N . PHE B 1 41 ? 8.297 23.375 18.188 1 95.44 41 PHE B N 1
ATOM 1501 C CA . PHE B 1 41 ? 7.066 22.797 18.719 1 95.44 41 PHE B CA 1
ATOM 1502 C C . PHE B 1 41 ? 7.254 21.312 19 1 95.44 41 PHE B C 1
ATOM 1504 O O . PHE B 1 41 ? 6.277 20.578 19.188 1 95.44 41 PHE B O 1
ATOM 1511 N N . GLY B 1 42 ? 8.547 20.844 18.875 1 95.88 42 GLY B N 1
ATOM 1512 C CA . GLY B 1 42 ? 8.859 19.469 19.203 1 95.88 42 GLY B CA 1
ATOM 1513 C C . GLY B 1 42 ? 8.477 18.484 18.109 1 95.88 42 GLY B C 1
ATOM 1514 O O . GLY B 1 42 ? 8.344 17.297 18.359 1 95.88 42 GLY B O 1
ATOM 1515 N N . LEU B 1 43 ? 8.148 18.938 16.938 1 97.5 43 LEU B N 1
ATOM 1516 C CA . LEU B 1 43 ? 7.715 18.078 15.836 1 97.5 43 LEU B CA 1
ATOM 1517 C C . LEU B 1 43 ? 8.812 17.953 14.781 1 97.5 43 LEU B C 1
ATOM 1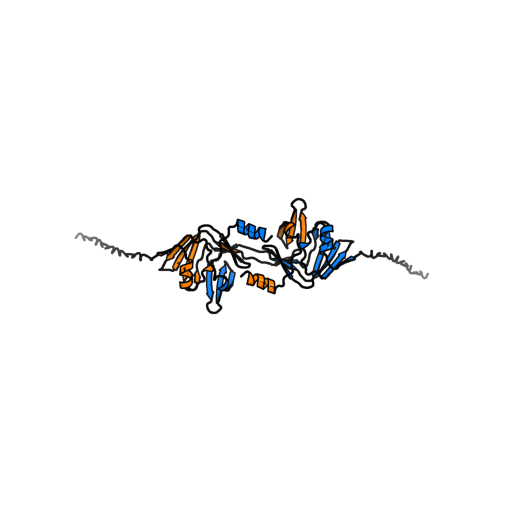519 O O . LEU B 1 43 ? 9.562 18.906 14.547 1 97.5 43 LEU B O 1
ATOM 1523 N N . PRO B 1 44 ? 8.93 16.812 14.156 1 97.12 44 PRO B N 1
ATOM 1524 C CA . PRO B 1 44 ? 9.945 16.672 13.109 1 97.12 44 PRO B CA 1
ATOM 1525 C C . PRO B 1 44 ? 9.578 17.422 11.828 1 97.12 44 PRO B C 1
ATOM 1527 O O . PRO B 1 44 ? 8.398 17.547 11.5 1 97.12 44 PRO B O 1
ATOM 1530 N N . VAL B 1 45 ? 10.555 17.797 11.078 1 97.56 45 VAL B N 1
ATOM 1531 C CA . VAL B 1 45 ? 10.359 18.672 9.922 1 97.56 45 VAL B CA 1
ATOM 1532 C C . VAL B 1 45 ? 9.742 17.859 8.773 1 97.56 45 VAL B C 1
ATOM 1534 O O . VAL B 1 45 ? 9.086 18.422 7.898 1 97.56 45 VAL B O 1
ATOM 1537 N N . GLY B 1 46 ? 9.875 16.531 8.789 1 97.44 46 GLY B N 1
ATOM 1538 C CA . GLY B 1 46 ? 9.523 15.688 7.656 1 97.44 46 GLY B CA 1
ATOM 1539 C C . GLY B 1 46 ? 8.039 15.391 7.574 1 97.44 46 GLY B C 1
ATOM 1540 O O . GLY B 1 46 ? 7.594 14.68 6.672 1 97.44 46 GLY B O 1
ATOM 1541 N N . ILE B 1 47 ? 7.199 15.914 8.492 1 97.62 47 ILE B N 1
ATOM 1542 C CA . ILE B 1 47 ? 5.758 15.688 8.422 1 97.62 47 ILE B CA 1
ATOM 1543 C C . ILE B 1 47 ? 5.164 16.516 7.281 1 97.62 47 ILE B C 1
ATOM 1545 O O . ILE B 1 47 ? 4.027 16.281 6.867 1 97.62 47 ILE B O 1
ATOM 1549 N N . VAL B 1 48 ? 5.926 17.516 6.797 1 97.44 48 VAL B N 1
ATOM 1550 C CA . VAL B 1 48 ? 5.52 18.344 5.672 1 97.44 48 VAL B CA 1
ATOM 1551 C C . VAL B 1 48 ? 6.52 18.188 4.527 1 97.44 48 VAL B C 1
ATOM 1553 O O . VAL B 1 48 ? 7.73 18.172 4.75 1 97.44 48 VAL B O 1
ATOM 1556 N N . PRO B 1 49 ? 6.066 18.109 3.279 1 96.94 49 PRO B N 1
ATOM 1557 C CA . PRO B 1 49 ? 6.977 17.922 2.146 1 96.94 49 PRO B CA 1
ATOM 1558 C C . PRO B 1 49 ? 7.691 19.203 1.738 1 96.94 49 PRO B C 1
ATOM 1560 O O . PRO B 1 49 ? 7.438 20.266 2.311 1 96.94 49 PRO B O 1
ATOM 1563 N N . ASN B 1 50 ? 8.633 19.094 0.794 1 96.38 50 ASN B N 1
ATOM 1564 C CA . ASN B 1 50 ? 9.516 20.188 0.43 1 96.38 50 ASN B CA 1
ATOM 1565 C C . ASN B 1 50 ? 8.852 21.141 -0.571 1 96.38 50 ASN B C 1
ATOM 1567 O O . ASN B 1 50 ? 9.523 21.969 -1.179 1 96.38 50 ASN B O 1
ATOM 1571 N N . ALA B 1 51 ? 7.598 21.125 -0.761 1 95.06 51 ALA B N 1
ATOM 1572 C CA . ALA B 1 51 ? 6.938 21.953 -1.761 1 95.06 51 ALA B CA 1
ATOM 1573 C C . ALA B 1 51 ? 6.273 23.172 -1.111 1 95.06 51 ALA B C 1
ATOM 1575 O O . ALA B 1 51 ? 5.355 23.766 -1.683 1 95.06 51 ALA B O 1
ATOM 1576 N N . VAL B 1 52 ? 6.75 23.578 0.034 1 96.69 52 VAL B N 1
ATOM 1577 C CA . VAL B 1 52 ? 6.113 24.672 0.76 1 96.69 52 VAL B CA 1
ATOM 1578 C C . VAL B 1 52 ? 6.465 26.016 0.102 1 96.69 52 VAL B C 1
ATOM 1580 O O . VAL B 1 52 ? 7.637 26.297 -0.159 1 96.69 52 VAL B O 1
ATOM 1583 N N . GLU B 1 53 ? 5.477 26.797 -0.129 1 96.69 53 GLU B N 1
ATOM 1584 C CA . GLU B 1 53 ? 5.645 28.141 -0.658 1 96.69 53 GLU B CA 1
ATOM 1585 C C . GLU B 1 53 ? 5.559 29.188 0.453 1 96.69 53 GLU B C 1
ATOM 1587 O O . GLU B 1 53 ? 6.328 30.156 0.469 1 96.69 53 GLU B O 1
ATOM 1592 N N . SER B 1 54 ? 4.66 28.984 1.323 1 96.75 54 SER B N 1
ATOM 1593 C CA . SER B 1 54 ? 4.449 29.922 2.418 1 96.75 54 SER B CA 1
ATOM 1594 C C . SER B 1 54 ? 3.615 29.297 3.533 1 96.75 54 SER B C 1
ATOM 1596 O O . SER B 1 54 ? 3.049 28.219 3.359 1 96.75 54 SER B O 1
ATOM 1598 N N . TYR B 1 55 ? 3.631 29.984 4.648 1 97.69 55 TYR B N 1
ATOM 1599 C CA . TYR B 1 55 ? 2.75 29.578 5.738 1 97.69 55 TYR B CA 1
ATOM 1600 C C . TYR B 1 55 ? 2.332 30.781 6.574 1 97.69 55 TYR B C 1
ATOM 1602 O O . TYR B 1 55 ? 2.961 31.844 6.508 1 97.69 55 TYR B O 1
ATOM 1610 N N . THR B 1 56 ? 1.246 30.672 7.316 1 97 56 THR B N 1
ATOM 1611 C CA . THR B 1 56 ? 0.812 31.578 8.383 1 97 56 THR B CA 1
ATOM 1612 C C . THR B 1 56 ? 0.575 30.812 9.68 1 97 56 THR B C 1
ATOM 1614 O O . THR B 1 56 ? 0.206 29.625 9.648 1 97 56 THR B O 1
ATOM 1617 N N . LEU B 1 57 ? 0.833 31.469 10.766 1 96.62 57 LEU B N 1
ATOM 1618 C CA . LEU B 1 57 ? 0.628 30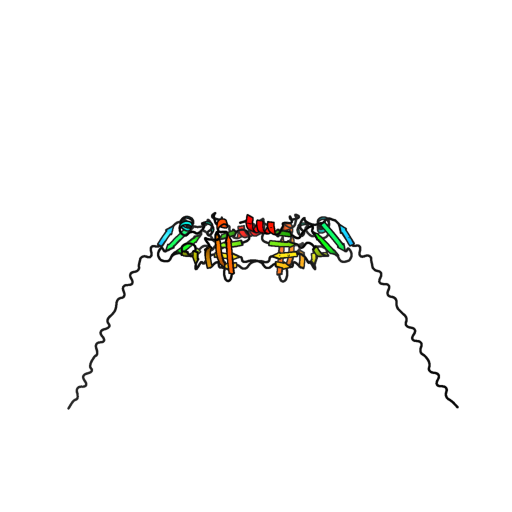.891 12.094 1 96.62 57 LEU B CA 1
ATOM 1619 C C . LEU B 1 57 ? 0.121 31.938 13.07 1 96.62 57 LEU B C 1
ATOM 1621 O O . LEU B 1 57 ? 0.734 33 13.219 1 96.62 57 LEU B O 1
ATOM 1625 N N . SER B 1 58 ? -0.934 31.562 13.672 1 95.56 58 SER B N 1
ATOM 1626 C CA . SER B 1 58 ? -1.479 32.438 14.695 1 95.56 58 SER B CA 1
ATOM 1627 C C . SER B 1 58 ? -0.803 32.219 16.047 1 95.56 58 SER B C 1
ATOM 1629 O O . SER B 1 58 ? -0.815 31.094 16.562 1 95.56 58 SER B O 1
ATOM 1631 N N . SER B 1 59 ? -0.28 33.25 16.625 1 90.5 59 SER B N 1
ATOM 1632 C CA . SER B 1 59 ? 0.368 33.125 17.938 1 90.5 59 SER B CA 1
ATOM 1633 C C . SER B 1 59 ? -0.659 33 19.047 1 90.5 59 SER B C 1
ATOM 1635 O O . SER B 1 59 ? -0.319 32.594 20.156 1 90.5 59 SER B O 1
ATOM 1637 N N . THR B 1 60 ? -1.825 33.281 18.734 1 92.06 60 THR B N 1
ATOM 1638 C CA . THR B 1 60 ? -2.861 33.281 19.766 1 92.06 60 THR B CA 1
ATOM 1639 C C . THR B 1 60 ? -3.393 31.891 20.016 1 92.06 60 THR B C 1
ATOM 1641 O O . THR B 1 60 ? -3.518 31.469 21.172 1 92.06 60 THR B O 1
ATOM 1644 N N . ASP B 1 61 ? -3.693 31.172 18.969 1 94.56 61 ASP B N 1
ATOM 1645 C CA . ASP B 1 61 ? -4.34 29.891 19.203 1 94.56 61 ASP B CA 1
ATOM 1646 C C . ASP B 1 61 ? -3.596 28.766 18.484 1 94.56 61 ASP B C 1
ATOM 1648 O O . ASP B 1 61 ? -4.016 27.609 18.531 1 94.56 61 ASP B O 1
ATOM 1652 N N . GLY B 1 62 ? -2.566 29.141 17.734 1 96.25 62 GLY B N 1
ATOM 1653 C CA . GLY B 1 62 ? -1.745 28.125 17.094 1 96.25 62 GLY B CA 1
ATOM 1654 C C . GLY B 1 62 ? -2.279 27.703 15.734 1 96.25 62 GLY B C 1
ATOM 1655 O O . GLY B 1 62 ? -1.728 26.812 15.102 1 96.25 62 GLY B O 1
ATOM 1656 N N . ALA B 1 63 ? -3.416 28.359 15.234 1 97.88 63 ALA B N 1
ATOM 1657 C CA . ALA B 1 63 ? -3.949 28.031 13.906 1 97.88 63 ALA B CA 1
ATOM 1658 C C . ALA B 1 63 ? -2.936 28.359 12.812 1 97.88 63 ALA B C 1
ATOM 1660 O O . ALA B 1 63 ? -2.281 29.406 12.859 1 97.88 63 ALA B O 1
ATO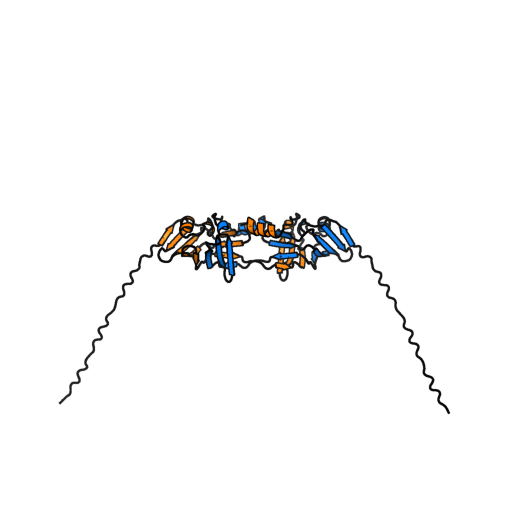M 1661 N N . PHE B 1 64 ? -2.84 27.391 11.852 1 97.94 64 PHE B N 1
ATOM 1662 C CA . PHE B 1 64 ? -1.876 27.641 10.789 1 97.94 64 PHE B CA 1
ATOM 1663 C C . PHE B 1 64 ? -2.451 27.266 9.43 1 97.94 64 PHE B C 1
ATOM 1665 O O . PHE B 1 64 ? -3.418 26.5 9.352 1 97.94 64 PHE B O 1
ATOM 1672 N N . THR B 1 65 ? -1.929 27.844 8.406 1 98.19 65 THR B N 1
ATOM 1673 C CA . THR B 1 65 ? -2.133 27.453 7.008 1 98.19 65 THR B CA 1
ATOM 1674 C C . THR B 1 65 ? -0.797 27.344 6.281 1 98.19 65 THR B C 1
ATOM 1676 O O . THR B 1 65 ? 0.086 28.188 6.449 1 98.19 65 THR B O 1
ATOM 1679 N N . VAL B 1 66 ? -0.626 26.281 5.586 1 98.19 66 VAL B N 1
ATOM 1680 C CA . VAL B 1 66 ? 0.544 26.078 4.734 1 98.19 66 VAL B CA 1
ATOM 1681 C C . VAL B 1 66 ? 0.115 26.016 3.271 1 98.19 66 VAL B C 1
ATOM 1683 O O . VAL B 1 66 ? -0.839 25.312 2.926 1 98.19 66 VAL B O 1
ATOM 1686 N N . GLN B 1 67 ? 0.792 26.781 2.453 1 98 67 GLN B N 1
ATOM 1687 C CA . GLN B 1 67 ? 0.567 26.75 1.012 1 98 67 GLN B CA 1
ATOM 1688 C C . GLN B 1 67 ? 1.705 26.016 0.296 1 98 67 GLN B C 1
ATOM 1690 O O . GLN B 1 67 ? 2.859 26.453 0.366 1 98 67 GLN B O 1
ATOM 1695 N N . LEU B 1 68 ? 1.311 24.969 -0.403 1 97.31 68 LEU B N 1
ATOM 1696 C CA . LEU B 1 68 ? 2.27 24.297 -1.269 1 97.31 68 LEU B CA 1
ATOM 1697 C C . LEU B 1 68 ? 2.201 24.844 -2.691 1 97.31 68 LEU B C 1
ATOM 1699 O O . LEU B 1 68 ? 1.174 25.391 -3.1 1 97.31 68 LEU B O 1
ATOM 1703 N N . SER B 1 69 ? 3.303 24.688 -3.369 1 96.06 69 SER B N 1
ATOM 1704 C CA . SER B 1 69 ? 3.334 25.141 -4.758 1 96.06 69 SER B CA 1
ATOM 1705 C C . SER B 1 69 ? 2.443 24.266 -5.641 1 96.06 69 SER B C 1
ATOM 1707 O O . SER B 1 69 ? 1.954 24.719 -6.676 1 96.06 69 SER B O 1
ATOM 1709 N N . ARG B 1 70 ? 2.203 22.984 -5.219 1 94.75 70 ARG B N 1
ATOM 1710 C CA . ARG B 1 70 ? 1.358 21.984 -5.883 1 94.75 70 ARG B CA 1
ATOM 1711 C C . ARG B 1 70 ? 0.957 20.875 -4.918 1 94.75 70 ARG B C 1
ATOM 1713 O O . ARG B 1 70 ? 1.656 20.609 -3.938 1 94.75 70 ARG B O 1
ATOM 1720 N N . PRO B 1 71 ? -0.248 20.281 -5.191 1 96.25 71 PRO B N 1
ATOM 1721 C CA . PRO B 1 71 ? -0.494 19.047 -4.465 1 96.25 71 PRO B CA 1
ATOM 1722 C C . PRO B 1 71 ? 0.564 17.969 -4.742 1 96.25 71 PRO B C 1
ATOM 1724 O O . PRO B 1 71 ? 1.212 18 -5.793 1 96.25 71 PRO B O 1
ATOM 1727 N N . CYS B 1 72 ? 0.728 17.047 -3.76 1 93.88 72 CYS B N 1
ATOM 1728 C CA . CYS B 1 72 ? 1.764 16.062 -4.066 1 93.88 72 CYS B CA 1
ATOM 1729 C C . CYS B 1 72 ? 1.591 14.805 -3.225 1 93.88 72 CYS B C 1
ATOM 1731 O O . CYS B 1 72 ? 0.735 14.758 -2.34 1 93.88 72 CYS B O 1
ATOM 1733 N N . TYR B 1 73 ? 2.357 13.859 -3.617 1 92.5 73 TYR B N 1
ATOM 1734 C CA . TYR B 1 73 ? 2.371 12.562 -2.953 1 92.5 73 TYR B CA 1
ATOM 1735 C C . TYR B 1 73 ? 3.734 12.281 -2.334 1 92.5 73 TYR B C 1
ATOM 1737 O O . TYR B 1 73 ? 4.77 12.656 -2.893 1 92.5 73 TYR B O 1
ATOM 1745 N N . VAL B 1 74 ? 3.691 11.758 -1.197 1 92.19 74 VAL B N 1
ATOM 1746 C CA . VAL B 1 74 ? 4.898 11.273 -0.539 1 92.19 74 VAL B CA 1
ATOM 1747 C C . VAL B 1 74 ? 4.719 9.805 -0.142 1 92.19 74 VAL B C 1
ATOM 1749 O O . VAL B 1 74 ? 3.652 9.414 0.344 1 92.19 74 VAL B O 1
ATOM 1752 N N . LYS B 1 75 ? 5.637 9.031 -0.391 1 83.5 75 LYS B N 1
ATOM 1753 C CA . LYS B 1 75 ? 5.656 7.641 0.055 1 83.5 75 LYS B CA 1
ATOM 1754 C C . LYS B 1 75 ? 6.547 7.469 1.282 1 83.5 75 LYS B C 1
ATOM 1756 O O . LYS B 1 75 ? 7.738 7.781 1.24 1 83.5 75 LYS B O 1
ATOM 1761 N N . PHE B 1 76 ? 5.898 7.102 2.379 1 82.12 76 PHE B N 1
ATOM 1762 C CA . PHE B 1 76 ? 6.609 6.719 3.592 1 82.12 76 PHE B CA 1
ATOM 1763 C C . PHE B 1 76 ? 6.641 5.199 3.744 1 82.12 76 PHE B C 1
ATOM 1765 O O . PHE B 1 76 ? 5.645 4.59 4.137 1 82.12 76 PHE B O 1
ATOM 1772 N N . ASP B 1 77 ? 7.742 4.66 3.395 1 70.62 77 ASP B N 1
ATOM 1773 C CA . ASP B 1 77 ? 7.789 3.203 3.393 1 70.62 77 ASP B CA 1
ATOM 1774 C C . ASP B 1 77 ? 6.617 2.615 2.611 1 70.62 77 ASP B C 1
ATOM 1776 O O . ASP B 1 77 ? 6.527 2.789 1.394 1 70.62 77 ASP B O 1
ATOM 1780 N N . ASP B 1 78 ? 5.621 2.02 3.387 1 66.31 78 ASP B N 1
ATOM 1781 C CA . ASP B 1 78 ? 4.508 1.369 2.705 1 66.31 78 ASP B CA 1
ATOM 1782 C C . ASP B 1 78 ? 3.254 2.24 2.746 1 66.31 78 ASP B C 1
ATOM 1784 O O . ASP B 1 78 ? 2.168 1.795 2.365 1 66.31 78 ASP B O 1
ATOM 1788 N N . GLN B 1 79 ? 3.535 3.447 3.137 1 76.75 79 GLN B N 1
ATOM 1789 C CA . GLN B 1 79 ? 2.4 4.359 3.244 1 76.75 79 GLN B CA 1
ATOM 1790 C C . GLN B 1 79 ? 2.492 5.473 2.205 1 76.75 79 GLN B C 1
ATOM 1792 O O . GLN B 1 79 ? 3.533 6.117 2.066 1 76.75 79 GLN B O 1
ATOM 1797 N N . THR B 1 80 ? 1.422 5.609 1.51 1 85.06 80 THR B N 1
ATOM 1798 C CA . THR B 1 80 ? 1.309 6.738 0.595 1 85.06 80 THR B CA 1
ATOM 1799 C C . THR B 1 80 ? 0.443 7.84 1.2 1 85.06 80 THR B C 1
ATOM 1801 O O . THR B 1 80 ? -0.657 7.574 1.688 1 85.06 80 THR B O 1
ATOM 1804 N N . VAL B 1 81 ? 0.998 9.016 1.116 1 92.75 81 VAL B N 1
ATOM 1805 C CA . VAL B 1 81 ? 0.307 10.172 1.68 1 92.75 81 VAL B CA 1
ATOM 1806 C C . VAL B 1 81 ? 0.107 11.227 0.6 1 92.75 81 VAL B C 1
ATOM 1808 O O . VAL B 1 81 ? 1.011 11.492 -0.197 1 92.75 81 VAL B O 1
ATOM 1811 N N . TYR B 1 82 ? -1.06 11.734 0.557 1 94.69 82 TYR B N 1
ATOM 1812 C CA . TYR B 1 82 ? -1.412 12.852 -0.316 1 94.69 82 TYR B CA 1
ATOM 1813 C C . TYR B 1 82 ? -1.488 14.156 0.469 1 94.69 82 TYR B C 1
ATOM 1815 O O . TYR B 1 82 ? -2.107 14.211 1.534 1 94.69 82 TYR B O 1
ATOM 1823 N N . TYR B 1 83 ? -0.866 15.156 -0.086 1 97.44 83 TYR B N 1
ATOM 1824 C CA . TYR B 1 83 ? -0.94 16.516 0.425 1 97.44 83 TYR B CA 1
ATOM 1825 C C . TYR B 1 83 ? -1.646 17.438 -0.566 1 97.44 83 TYR B C 1
ATOM 1827 O O . TYR B 1 83 ? -1.207 17.578 -1.71 1 97.44 83 TYR B O 1
ATOM 1835 N N . SER B 1 84 ? -2.639 18.109 -0.039 1 97.44 84 SER B N 1
ATOM 1836 C CA . SER B 1 84 ? -3.287 19.141 -0.847 1 97.44 84 SER B CA 1
ATOM 1837 C C . SER B 1 84 ? -2.439 20.406 -0.916 1 97.44 84 SER B C 1
ATOM 1839 O O . SER B 1 84 ? -1.468 20.547 -0.17 1 97.44 84 SER B O 1
ATOM 1841 N N . LYS B 1 85 ? -2.783 21.266 -1.829 1 97.69 85 LYS B N 1
ATOM 1842 C CA . LYS B 1 85 ? -2.082 22.547 -1.952 1 97.69 85 LYS B CA 1
ATOM 1843 C C . LYS B 1 85 ? -2.176 23.359 -0.66 1 97.69 85 LYS B C 1
ATOM 1845 O O . LYS B 1 85 ? -1.243 24.078 -0.306 1 97.69 85 LYS B O 1
ATOM 1850 N N . GLU B 1 86 ? -3.273 23.234 -0.059 1 98.5 86 GLU B N 1
ATOM 1851 C CA . GLU B 1 86 ? -3.469 23.953 1.2 1 98.5 86 GLU B CA 1
ATOM 1852 C C . GLU B 1 86 ? -3.646 22.969 2.363 1 98.5 86 GLU B C 1
ATOM 1854 O O . GLU B 1 86 ? -4.52 22.109 2.322 1 98.5 86 GLU B O 1
ATOM 1859 N N . ILE B 1 87 ? -2.846 23.172 3.365 1 98.56 87 ILE B N 1
ATOM 1860 C CA . ILE B 1 87 ? -2.908 22.391 4.594 1 98.56 87 ILE B CA 1
ATOM 1861 C C . ILE B 1 87 ? -3.234 23.297 5.773 1 98.56 87 ILE B C 1
ATOM 1863 O O . ILE B 1 87 ? -2.674 24.391 5.895 1 98.56 87 ILE B O 1
ATOM 1867 N N . GLN B 1 88 ? -4.117 22.875 6.633 1 98.62 88 GLN B N 1
ATOM 1868 C CA . GLN B 1 88 ? -4.488 23.656 7.805 1 98.62 88 GLN B CA 1
ATOM 1869 C C . GLN B 1 88 ? -4.5 22.797 9.062 1 98.62 88 GLN B C 1
ATOM 1871 O O . GLN B 1 88 ? -4.594 21.578 8.984 1 98.62 88 GLN B O 1
ATOM 1876 N N . GLY B 1 89 ? -4.41 23.516 10.156 1 98.5 89 GLY B N 1
ATOM 1877 C CA . GLY B 1 89 ? -4.508 22.875 11.461 1 98.5 89 GLY B CA 1
ATOM 1878 C C . GLY B 1 89 ? -4.199 23.812 12.609 1 98.5 89 GLY B C 1
ATOM 1879 O O . GLY B 1 89 ? -4.188 25.031 12.438 1 98.5 89 GLY B O 1
ATOM 1880 N N . LYS B 1 90 ? -4.059 23.188 13.797 1 98.38 90 LYS B N 1
ATOM 1881 C CA . LYS B 1 90 ? -3.648 23.906 15 1 98.38 90 LYS B CA 1
ATOM 1882 C C . LYS B 1 90 ? -2.404 23.266 15.617 1 98.38 90 LYS B C 1
ATOM 1884 O O . LYS B 1 90 ? -2.387 22.062 15.906 1 98.38 90 LYS B O 1
ATOM 1889 N N . LEU B 1 91 ? -1.498 24.109 15.773 1 97.5 91 LEU B N 1
ATOM 1890 C CA . LEU B 1 91 ? -0.198 23.672 16.266 1 97.5 91 LEU B CA 1
ATOM 1891 C C . LEU B 1 91 ? -0.069 23.938 17.766 1 97.5 91 LEU B C 1
ATOM 1893 O O . LEU B 1 91 ? -0.319 25.047 18.219 1 97.5 91 LEU B O 1
ATOM 1897 N N . THR B 1 92 ? 0.223 22.938 18.5 1 96.75 92 THR B N 1
ATOM 1898 C CA . THR B 1 92 ? 0.653 23 19.891 1 96.75 92 THR B CA 1
ATOM 1899 C C . THR B 1 92 ? 1.911 22.172 20.109 1 96.75 92 THR B C 1
ATOM 1901 O O . THR B 1 92 ? 2.328 21.422 19.219 1 96.75 92 THR B O 1
ATOM 1904 N N . TYR B 1 93 ? 2.533 22.453 21.203 1 96.62 93 TYR B N 1
ATOM 1905 C CA . TYR B 1 93 ? 3.775 21.719 21.422 1 96.62 93 TYR B CA 1
ATOM 1906 C C . TYR B 1 93 ? 3.533 20.219 21.359 1 96.62 93 TYR B C 1
ATOM 1908 O O . TYR B 1 93 ? 2.705 19.688 22.109 1 96.62 93 TYR B O 1
ATOM 1916 N N . GLY B 1 94 ? 4.168 19.531 20.5 1 97.62 94 GLY B N 1
ATOM 1917 C CA . GLY B 1 94 ? 4.145 18.078 20.375 1 97.62 94 GLY B CA 1
ATOM 1918 C C . GLY B 1 94 ? 2.906 17.562 19.656 1 97.62 94 GLY B C 1
ATOM 1919 O O . GLY B 1 94 ? 2.672 16.359 19.609 1 97.62 94 GLY B O 1
ATOM 1920 N N . SER B 1 95 ? 2.137 18.469 19.062 1 98.06 95 SER B N 1
ATOM 1921 C CA . SER B 1 95 ? 0.858 17.984 18.547 1 98.06 95 SER B CA 1
ATOM 1922 C C . SER B 1 95 ? 0.296 18.922 17.484 1 98.06 95 SER B C 1
ATOM 1924 O O . SER B 1 95 ? 0.542 20.125 17.516 1 98.06 95 SER B O 1
ATOM 1926 N N . ILE B 1 96 ? -0.365 18.359 16.516 1 98.44 96 ILE B N 1
ATOM 1927 C CA . ILE B 1 96 ? -1.196 19.094 15.578 1 98.44 96 ILE B CA 1
ATOM 1928 C C . ILE B 1 96 ? -2.615 18.531 15.586 1 98.44 96 ILE B C 1
ATOM 1930 O O . ILE B 1 96 ? -2.805 17.312 15.555 1 98.44 96 ILE B O 1
ATOM 1934 N N . SER B 1 97 ? -3.578 19.391 15.648 1 98.38 97 SER B N 1
ATOM 1935 C CA . SER B 1 97 ? -4.973 18.969 15.625 1 98.38 97 SER B CA 1
ATOM 1936 C C . SER B 1 97 ? -5.75 19.672 14.523 1 98.38 97 SER B C 1
ATOM 1938 O O . SER B 1 97 ? -5.273 20.656 13.953 1 98.38 97 SER B O 1
ATOM 1940 N N . GLY B 1 98 ? -6.91 19.094 14.242 1 98 98 GLY B N 1
ATOM 1941 C CA . GLY B 1 98 ? -7.789 19.719 13.266 1 98 98 GLY B CA 1
ATOM 1942 C C . GLY B 1 98 ? -7.168 19.812 11.883 1 98 98 GLY B C 1
ATOM 1943 O O . GLY B 1 98 ? -7.348 20.812 11.188 1 98 98 GLY B O 1
ATOM 1944 N N . VAL B 1 99 ? -6.355 18.891 11.547 1 98.69 99 VAL B N 1
ATOM 1945 C CA . VAL B 1 99 ? -5.613 18.938 10.289 1 98.69 99 VAL B CA 1
ATOM 1946 C C . VAL B 1 99 ? -6.566 18.719 9.117 1 98.69 99 VAL B C 1
ATOM 1948 O O . VAL B 1 99 ? -7.449 17.859 9.172 1 98.69 99 VAL B O 1
ATOM 1951 N N . SER B 1 100 ? -6.473 19.453 8.086 1 98.31 100 SER B N 1
ATOM 1952 C CA . SER B 1 100 ? -7.098 19.25 6.785 1 98.31 100 SER B CA 1
ATOM 1953 C C . SER B 1 100 ? -6.074 19.375 5.66 1 98.31 100 SER B C 1
ATOM 1955 O O . SER B 1 100 ? -5.066 20.062 5.801 1 98.31 100 SER B O 1
ATOM 1957 N N . GLY B 1 101 ? -6.297 18.609 4.609 1 98.56 101 GLY B N 1
ATOM 1958 C CA . GLY B 1 101 ? -5.441 18.703 3.436 1 98.56 101 GLY B CA 1
ATOM 1959 C C . GLY B 1 101 ? -4.453 17.562 3.33 1 98.56 101 GLY B C 1
ATOM 1960 O O . GLY B 1 101 ? -3.611 17.531 2.43 1 98.56 101 GLY B O 1
ATOM 1961 N N . ILE B 1 102 ? -4.488 16.656 4.285 1 97.94 102 ILE B N 1
ATOM 1962 C CA . ILE B 1 102 ? -3.619 15.477 4.242 1 97.94 102 ILE B CA 1
ATOM 1963 C C . ILE B 1 102 ? -4.469 14.211 4.23 1 97.94 102 ILE B C 1
ATOM 1965 O O . ILE B 1 102 ? -5.398 14.07 5.027 1 97.94 102 ILE B O 1
ATOM 1969 N N . GLN B 1 103 ? -4.184 13.32 3.35 1 95.25 103 GLN B N 1
ATOM 1970 C CA . GLN B 1 103 ? -4.848 12.023 3.293 1 95.25 103 GLN B CA 1
ATOM 1971 C C . GLN B 1 103 ? -3.83 10.891 3.203 1 95.25 103 GLN B C 1
ATOM 1973 O O . GLN B 1 103 ? -2.803 11.023 2.535 1 95.25 103 GLN B O 1
ATOM 1978 N N . ALA B 1 104 ? -4.168 9.82 3.869 1 91 104 ALA B N 1
ATOM 1979 C CA . ALA B 1 104 ? -3.332 8.625 3.811 1 91 104 ALA B CA 1
ATOM 1980 C C . ALA B 1 104 ? -4.082 7.461 3.166 1 91 104 ALA B C 1
ATOM 1982 O O . ALA B 1 104 ? -5.262 7.242 3.451 1 91 104 ALA B O 1
ATOM 1983 N N . LYS B 1 105 ? -3.434 6.844 2.344 1 83.31 105 LYS B N 1
ATOM 1984 C CA . LYS B 1 105 ? -3.988 5.633 1.75 1 83.31 105 LYS B CA 1
ATOM 1985 C C . LYS B 1 105 ? -3.893 4.453 2.715 1 83.31 105 LYS B C 1
ATOM 1987 O O . LYS B 1 105 ? -2.801 4.09 3.156 1 83.31 105 LYS B O 1
ATOM 1992 N N . GLN B 1 106 ? -5.051 4.043 3.301 1 71.12 106 GLN B N 1
ATOM 1993 C CA . GLN B 1 106 ? -5.09 2.912 4.223 1 71.12 106 GLN B CA 1
ATOM 1994 C C . GLN B 1 106 ? -5.457 1.624 3.494 1 71.12 106 GLN B C 1
ATOM 1996 O O . GLN B 1 106 ? -6.414 1.596 2.715 1 71.12 106 GLN B O 1
ATOM 2001 N N . LEU B 1 107 ? -4.609 0.931 3.656 1 56.78 107 LEU B N 1
ATOM 2002 C CA . LEU B 1 107 ? -4.734 -0.229 2.781 1 56.78 107 LEU B CA 1
ATOM 2003 C C . LEU B 1 107 ? -5.246 -1.44 3.551 1 56.78 107 LEU B C 1
ATOM 2005 O O . LEU B 1 107 ? -6.191 -2.102 3.119 1 56.78 107 LEU B O 1
ATOM 2009 N N . PHE B 1 108 ? -5.199 -2.662 4.121 1 64.69 108 PHE B N 1
ATOM 2010 C CA . PHE B 1 108 ? -4.754 -3.818 3.35 1 64.69 108 PHE B CA 1
ATOM 2011 C C . PHE B 1 108 ? -5.465 -5.086 3.811 1 64.69 108 PHE B C 1
ATOM 2013 O O . PHE B 1 108 ? -5.738 -5.25 5 1 64.69 108 PHE B O 1
ATOM 2020 N N . LEU B 1 109 ? -6.34 -5.398 3.238 1 76.12 109 LEU B N 1
ATOM 2021 C CA . LEU B 1 109 ? -6.754 -6.777 3.475 1 76.12 109 LEU B CA 1
ATOM 2022 C C . LEU B 1 109 ? -6.027 -7.734 2.537 1 76.12 109 LEU B C 1
ATOM 2024 O O . LEU B 1 109 ? -5.645 -7.352 1.427 1 76.12 109 LEU B O 1
ATOM 2028 N N . TRP B 1 110 ? -5.645 -8.859 3.17 1 84.75 110 TRP B N 1
ATOM 2029 C CA . TRP B 1 110 ? -5.113 -9.938 2.342 1 84.75 110 TRP B CA 1
ATOM 2030 C C . TRP B 1 110 ? -6.242 -10.719 1.674 1 84.75 110 TRP B C 1
ATOM 2032 O O . TRP B 1 110 ? -7.117 -11.258 2.354 1 84.75 110 TRP B O 1
ATOM 2042 N N . LEU B 1 111 ? -6.273 -10.789 0.472 1 90.12 111 LEU B N 1
ATOM 2043 C CA . LEU B 1 111 ? -7.25 -11.555 -0.295 1 90.12 111 LEU B CA 1
ATOM 2044 C C . LEU B 1 111 ? -6.566 -12.672 -1.077 1 90.12 111 LEU B C 1
ATOM 2046 O O . LEU B 1 111 ? -5.457 -12.492 -1.585 1 90.12 111 LEU B O 1
ATOM 2050 N N . SER B 1 112 ? -7.312 -13.75 -1.262 1 95.44 112 SER B N 1
ATOM 2051 C CA . SER B 1 112 ? -6.77 -14.891 -1.997 1 95.44 112 SER B CA 1
ATOM 2052 C C . SER B 1 112 ? -6.754 -14.617 -3.498 1 95.44 112 SER B C 1
ATOM 2054 O O . SER B 1 112 ? -7.719 -14.078 -4.047 1 95.44 112 SER B O 1
ATOM 2056 N N . VAL B 1 113 ? -5.672 -15.016 -4.078 1 96.94 113 VAL B N 1
ATOM 2057 C CA . VAL B 1 113 ? -5.633 -15.117 -5.535 1 96.94 113 VAL B CA 1
ATOM 2058 C C . VAL B 1 113 ? -6.145 -16.484 -5.977 1 96.94 113 VAL B C 1
ATOM 2060 O O . VAL B 1 113 ? -5.562 -17.516 -5.625 1 96.94 113 VAL B O 1
ATOM 2063 N N . THR B 1 114 ? -7.156 -16.469 -6.746 1 98.06 114 THR B N 1
ATOM 2064 C CA . THR B 1 114 ? -7.801 -17.75 -7.062 1 98.06 114 THR B CA 1
ATOM 2065 C C . THR B 1 114 ? -7.555 -18.125 -8.523 1 98.06 114 THR B C 1
ATOM 2067 O O . THR B 1 114 ? -7.855 -19.25 -8.938 1 98.06 114 THR B O 1
ATOM 2070 N N . GLY B 1 115 ? -6.996 -17.203 -9.312 1 98.25 115 GLY B N 1
ATOM 2071 C CA . GLY B 1 115 ? -6.715 -17.469 -10.711 1 98.25 115 GLY B CA 1
ATOM 2072 C C . GLY B 1 115 ? -6.074 -16.297 -11.43 1 98.25 115 GLY B C 1
ATOM 2073 O O . GLY B 1 115 ? -5.969 -15.203 -10.875 1 98.25 115 GLY B O 1
ATOM 2074 N N . MET B 1 116 ? -5.66 -16.594 -12.633 1 98.38 116 MET B N 1
ATOM 2075 C CA . MET B 1 116 ? -5.117 -15.562 -13.516 1 98.38 116 MET B CA 1
ATOM 2076 C C . MET B 1 116 ? -5.277 -15.953 -14.977 1 98.38 116 MET B C 1
ATOM 2078 O O . MET B 1 116 ? -5.215 -17.141 -15.32 1 98.38 116 MET B O 1
ATOM 2082 N N . ASP B 1 117 ? -5.461 -14.938 -15.789 1 98.12 117 ASP B N 1
ATOM 2083 C CA . ASP B 1 117 ? -5.656 -15.133 -17.219 1 98.12 117 ASP B CA 1
ATOM 2084 C C . ASP B 1 117 ? -4.844 -14.125 -18.031 1 98.12 117 ASP B C 1
ATOM 2086 O O . ASP B 1 117 ? -4.926 -12.914 -17.797 1 98.12 117 ASP B O 1
ATOM 2090 N N . LEU B 1 118 ? -4.09 -14.68 -18.938 1 97.88 118 LEU B N 1
ATOM 2091 C CA . LEU B 1 118 ? -3.393 -13.805 -19.875 1 97.88 118 LEU B CA 1
ATOM 2092 C C . LEU B 1 118 ? -4.336 -13.312 -20.969 1 97.88 118 LEU B C 1
ATOM 2094 O O . LEU B 1 118 ? -5.027 -14.117 -21.594 1 97.88 118 LEU B O 1
ATOM 2098 N N . ASP B 1 119 ? -4.434 -12.078 -21.031 1 95.25 119 ASP B N 1
ATOM 2099 C CA . ASP B 1 119 ? -5.031 -11.477 -22.234 1 95.25 119 ASP B CA 1
ATOM 2100 C C . ASP B 1 119 ? -3.975 -11.188 -23.297 1 95.25 119 ASP B C 1
ATOM 2102 O O . ASP B 1 119 ? -3.342 -10.133 -23.266 1 95.25 119 ASP B O 1
ATOM 2106 N N . ALA B 1 120 ? -3.857 -12.078 -24.25 1 90.94 120 ALA B N 1
ATOM 2107 C CA . ALA B 1 120 ? -2.785 -12.023 -25.25 1 90.94 120 ALA B CA 1
ATOM 2108 C C . ALA B 1 120 ? -2.91 -10.781 -26.125 1 90.94 120 ALA B C 1
ATOM 2110 O O . ALA B 1 120 ? -1.91 -10.281 -26.641 1 90.94 120 ALA B O 1
ATOM 2111 N N . ASN B 1 121 ? -4.043 -10.281 -26.25 1 93.88 121 ASN B N 1
ATOM 2112 C CA . ASN B 1 121 ? -4.266 -9.117 -27.094 1 93.88 121 ASN B CA 1
ATOM 2113 C C . ASN B 1 121 ? -3.73 -7.844 -26.453 1 93.88 121 ASN B C 1
ATOM 2115 O O . ASN B 1 121 ? -3.111 -7.012 -27.125 1 93.88 121 ASN B O 1
ATOM 2119 N N . SER B 1 122 ? -3.912 -7.723 -25.203 1 94.31 122 SER B N 1
ATOM 2120 C CA . SER B 1 122 ? -3.514 -6.5 -24.516 1 94.31 122 SER B CA 1
ATOM 2121 C C . SER B 1 122 ? -2.18 -6.676 -23.797 1 94.31 122 SER B C 1
ATOM 2123 O O . SER B 1 122 ? -1.564 -5.699 -23.359 1 94.31 122 SER B O 1
ATOM 2125 N N . GLY B 1 123 ? -1.735 -7.91 -23.75 1 94.94 123 GLY B N 1
ATOM 2126 C CA . GLY B 1 123 ? -0.508 -8.164 -23.016 1 94.94 123 GLY B CA 1
ATOM 2127 C C . GLY B 1 123 ? -0.668 -8.016 -21.5 1 94.94 123 GLY B C 1
ATOM 2128 O O . GLY B 1 123 ? 0.311 -7.793 -20.797 1 94.94 123 GLY B O 1
ATOM 2129 N N . MET B 1 124 ? -1.956 -8.039 -21.062 1 95.56 124 MET B N 1
ATOM 2130 C CA . MET B 1 124 ? -2.256 -7.895 -19.641 1 95.56 124 MET B CA 1
ATOM 2131 C C . MET B 1 124 ? -2.539 -9.25 -19 1 95.56 124 MET B C 1
ATOM 2133 O O . MET B 1 124 ? -3.078 -10.148 -19.656 1 95.56 124 MET B O 1
ATOM 2137 N N . LEU B 1 125 ? -2.139 -9.367 -17.781 1 96.56 125 LEU B N 1
ATOM 2138 C CA . LEU B 1 125 ? -2.514 -10.492 -16.938 1 96.56 125 LEU B CA 1
ATOM 2139 C C . LEU B 1 125 ? -3.617 -10.102 -15.961 1 96.56 125 LEU B C 1
ATOM 2141 O O . LEU B 1 125 ? -3.436 -9.195 -15.148 1 96.56 125 LEU B O 1
ATOM 2145 N N . GLU B 1 126 ? -4.746 -10.773 -16.031 1 96.31 126 GLU B N 1
ATOM 2146 C CA . GLU B 1 126 ? -5.852 -10.523 -15.117 1 96.31 126 GLU B CA 1
ATOM 2147 C C . GLU B 1 126 ? -5.824 -11.5 -13.945 1 96.31 126 GLU B C 1
ATOM 2149 O O . GLU B 1 126 ? -5.949 -12.719 -14.141 1 96.31 126 GLU B O 1
ATOM 2154 N N . PHE B 1 127 ? -5.742 -10.945 -12.742 1 96.06 127 PHE B N 1
ATOM 2155 C CA . PHE B 1 127 ? -5.758 -11.75 -11.523 1 96.06 127 PHE B CA 1
ATOM 2156 C C . PHE B 1 127 ? -7.137 -11.719 -10.875 1 96.06 127 PHE B C 1
ATOM 2158 O O . PHE B 1 127 ? -7.77 -10.672 -10.797 1 96.06 127 PHE B O 1
ATOM 2165 N N . HIS B 1 128 ? -7.512 -12.875 -10.523 1 96.06 128 HIS B N 1
ATOM 2166 C CA . HIS B 1 128 ? -8.711 -12.992 -9.695 1 96.06 128 HIS B CA 1
ATOM 2167 C C . HIS B 1 128 ? -8.352 -13.023 -8.211 1 96.06 128 HIS B C 1
ATOM 2169 O O . HIS B 1 128 ? -7.742 -13.984 -7.734 1 96.06 128 HIS B O 1
ATOM 2175 N N . VAL B 1 129 ? -8.758 -12.047 -7.504 1 93.06 129 VAL B N 1
ATOM 2176 C CA . VAL B 1 129 ? -8.344 -11.828 -6.121 1 93.06 129 VAL B CA 1
ATOM 2177 C C . VAL B 1 129 ? -9.57 -11.656 -5.23 1 93.06 129 VAL B C 1
ATOM 2179 O O . VAL B 1 129 ? -10.047 -10.539 -5.027 1 93.06 129 VAL B O 1
ATOM 2182 N N . GLY B 1 130 ? -9.984 -12.789 -4.711 1 88 130 GLY B N 1
ATOM 2183 C CA . GLY B 1 130 ? -11.242 -12.727 -3.988 1 88 130 GLY B CA 1
ATOM 2184 C C . GLY B 1 130 ? -12.406 -12.266 -4.848 1 88 130 GLY B C 1
ATOM 2185 O O . GLY B 1 130 ? -12.688 -12.867 -5.887 1 88 130 GLY B O 1
ATOM 2186 N N . ILE B 1 131 ? -13.016 -11.156 -4.422 1 81.75 131 ILE B N 1
ATOM 2187 C CA . ILE B 1 131 ? -14.172 -10.648 -5.152 1 81.75 131 ILE B CA 1
ATOM 2188 C C . ILE B 1 131 ? -13.711 -9.648 -6.211 1 81.75 131 ILE B C 1
ATOM 2190 O O . ILE B 1 131 ? -14.523 -9.141 -6.988 1 81.75 131 ILE B O 1
ATOM 2194 N N . LEU B 1 132 ? -12.414 -9.391 -6.211 1 84.56 132 LEU B N 1
ATOM 2195 C CA . LEU B 1 132 ? -11.883 -8.375 -7.109 1 84.56 132 LEU B CA 1
ATOM 2196 C C . LEU B 1 132 ? -11.148 -9.016 -8.281 1 84.56 132 LEU B C 1
ATOM 2198 O O . LEU B 1 132 ? -10.836 -10.203 -8.25 1 84.56 132 LEU B O 1
ATOM 2202 N N . SER B 1 133 ? -11.016 -8.273 -9.305 1 89.56 133 SER B N 1
ATOM 2203 C CA . SER B 1 133 ? -10.109 -8.586 -10.406 1 89.56 133 SER B CA 1
ATOM 2204 C C . SER B 1 133 ? -9.094 -7.469 -10.625 1 89.56 133 SER B C 1
ATOM 2206 O O . SER B 1 133 ? -9.43 -6.289 -10.5 1 89.56 133 SER B O 1
ATOM 2208 N N . LYS B 1 134 ? -7.883 -7.871 -10.891 1 87 134 LYS B N 1
ATOM 2209 C CA . LYS B 1 134 ? -6.824 -6.895 -11.125 1 87 134 LYS B CA 1
ATOM 2210 C C . LYS B 1 134 ? -6.031 -7.234 -12.383 1 87 134 LYS B C 1
ATOM 2212 O O . LYS B 1 134 ? -5.602 -8.375 -12.562 1 87 134 LYS B O 1
ATOM 2217 N N . LYS B 1 135 ? -5.867 -6.211 -13.211 1 90.56 135 LYS B N 1
ATOM 2218 C CA . LYS B 1 135 ? -5.043 -6.375 -14.406 1 90.56 135 LYS B CA 1
ATOM 2219 C C . LYS B 1 135 ? -3.682 -5.711 -14.234 1 90.56 135 LYS B C 1
ATOM 2221 O O . LYS B 1 135 ? -3.598 -4.562 -13.797 1 90.56 135 LYS B O 1
ATOM 2226 N N . LEU B 1 136 ? -2.688 -6.445 -14.5 1 90.56 136 LEU B N 1
ATOM 2227 C CA . LEU B 1 136 ? -1.316 -5.949 -14.484 1 90.56 136 LEU B CA 1
ATOM 2228 C C . LEU B 1 136 ? -0.602 -6.289 -15.789 1 90.56 136 LEU B C 1
ATOM 2230 O O . LEU B 1 136 ? -0.9 -7.309 -16.422 1 90.56 136 LEU B O 1
ATOM 2234 N N . PRO B 1 137 ? 0.315 -5.434 -16.203 1 93.06 137 PRO B N 1
ATOM 2235 C CA . PRO B 1 137 ? 1.062 -5.793 -17.406 1 93.06 137 PRO B CA 1
ATOM 2236 C C . PRO B 1 137 ? 1.853 -7.09 -17.25 1 93.06 137 PRO B C 1
ATOM 2238 O O . PRO B 1 137 ? 2.582 -7.254 -16.266 1 93.06 137 PRO B O 1
ATOM 2241 N N . ALA B 1 138 ? 1.749 -7.957 -18.266 1 95.31 138 ALA B N 1
ATOM 2242 C CA . ALA B 1 138 ? 2.449 -9.234 -18.234 1 95.31 138 ALA B CA 1
ATOM 2243 C C . ALA B 1 138 ? 3.961 -9.031 -18.141 1 95.31 138 ALA B C 1
ATOM 2245 O O . ALA B 1 138 ? 4.672 -9.859 -17.578 1 95.31 138 ALA B O 1
ATOM 2246 N N . ASP B 1 139 ? 4.438 -7.926 -18.594 1 94.19 139 ASP B N 1
ATOM 2247 C CA . ASP B 1 139 ? 5.863 -7.613 -18.609 1 94.19 139 ASP B CA 1
ATOM 2248 C C . ASP B 1 139 ? 6.41 -7.477 -17.188 1 94.19 139 ASP B C 1
ATOM 2250 O O . ASP B 1 139 ? 7.613 -7.613 -16.969 1 94.19 139 ASP B O 1
ATOM 2254 N N . MET B 1 140 ? 5.535 -7.156 -16.266 1 91.94 140 MET B N 1
ATOM 2255 C CA . MET B 1 140 ? 5.938 -7.051 -14.859 1 91.94 140 MET B CA 1
ATOM 2256 C C . MET B 1 140 ? 6.453 -8.383 -14.344 1 91.94 140 MET B C 1
ATOM 2258 O O . MET B 1 140 ? 7.176 -8.43 -13.344 1 91.94 140 MET B O 1
ATOM 2262 N N . PHE B 1 141 ? 6.105 -9.469 -15.125 1 96.06 141 PHE B N 1
ATOM 2263 C CA . PHE B 1 141 ? 6.363 -10.805 -14.609 1 96.06 141 PHE B CA 1
ATOM 2264 C C . PHE B 1 141 ? 7.352 -11.547 -15.5 1 96.06 141 PHE B C 1
ATOM 2266 O O . PHE B 1 141 ? 7.309 -12.773 -15.594 1 96.06 141 PHE B O 1
ATOM 2273 N N . GLN B 1 142 ? 8.195 -10.852 -16.125 1 95.44 142 GLN B N 1
ATOM 2274 C CA . GLN B 1 142 ? 9.141 -11.484 -17.047 1 95.44 142 GLN B CA 1
ATOM 2275 C C . GLN B 1 142 ? 10.312 -12.094 -16.297 1 95.44 142 GLN B C 1
ATOM 2277 O O . GLN B 1 142 ? 10.922 -13.062 -16.75 1 95.44 142 GLN B O 1
ATOM 2282 N N . ASP B 1 143 ? 10.648 -11.477 -15.141 1 96.56 143 ASP B N 1
ATOM 2283 C CA . ASP B 1 143 ? 11.75 -12 -14.336 1 96.56 143 ASP B CA 1
ATOM 2284 C C . ASP B 1 143 ? 11.227 -12.688 -13.078 1 96.56 143 ASP B C 1
ATOM 2286 O O . ASP B 1 143 ? 10.25 -12.234 -12.477 1 96.56 143 ASP B O 1
ATOM 2290 N N . VAL B 1 144 ? 11.961 -13.734 -12.727 1 96.88 144 VAL B N 1
ATOM 2291 C CA . VAL B 1 144 ? 11.617 -14.43 -11.492 1 96.88 144 VAL B CA 1
ATOM 2292 C C . VAL B 1 144 ? 11.938 -13.547 -10.289 1 96.88 144 VAL B C 1
ATOM 2294 O O . VAL B 1 144 ? 13.102 -13.195 -10.07 1 96.88 144 VAL B O 1
ATOM 2297 N N . PRO B 1 145 ? 10.938 -13.266 -9.484 1 95.38 145 PRO B N 1
ATOM 2298 C CA . PRO B 1 145 ? 11.211 -12.367 -8.359 1 95.38 145 PRO B CA 1
ATOM 2299 C C . PRO B 1 145 ? 11.852 -13.086 -7.172 1 95.38 145 PRO B C 1
ATOM 2301 O O . PRO B 1 145 ? 11.68 -14.297 -7.008 1 95.38 145 PRO B O 1
ATOM 2304 N N . GLU B 1 146 ? 12.531 -12.305 -6.398 1 93.81 146 GLU B N 1
ATOM 2305 C CA . GLU B 1 146 ? 13.172 -12.828 -5.199 1 93.81 146 GLU B CA 1
ATOM 2306 C C . GLU B 1 146 ? 12.18 -12.969 -4.055 1 93.81 146 GLU B C 1
ATOM 2308 O O . GLU B 1 146 ? 11.398 -12.055 -3.785 1 93.81 146 GLU B O 1
ATOM 2313 N N . CYS B 1 147 ? 12.242 -14.156 -3.471 1 90.38 147 CYS B N 1
ATOM 2314 C CA . CYS B 1 147 ? 11.445 -14.453 -2.287 1 90.38 147 CYS B CA 1
ATOM 2315 C C . CYS B 1 147 ? 12.039 -13.797 -1.048 1 90.38 147 CYS B C 1
ATOM 2317 O O . CYS B 1 147 ? 13.188 -14.062 -0.693 1 90.38 147 CYS B O 1
ATOM 2319 N N . LYS B 1 148 ? 11.195 -12.953 -0.419 1 89.25 148 LYS B N 1
ATOM 2320 C CA . LYS B 1 148 ? 11.68 -12.266 0.776 1 89.25 148 LYS B CA 1
ATOM 2321 C C . LYS B 1 148 ? 10.922 -12.727 2.02 1 89.25 148 LYS B C 1
ATOM 2323 O O . LYS B 1 148 ? 9.758 -13.117 1.932 1 89.25 148 LYS B O 1
ATOM 2328 N N . SER B 1 149 ? 11.602 -12.812 3.133 1 81.56 149 SER B N 1
ATOM 2329 C CA . SER B 1 149 ? 10.953 -13.18 4.387 1 81.56 149 SER B CA 1
ATOM 2330 C C . SER B 1 149 ? 10.07 -12.055 4.906 1 81.56 149 SER B C 1
ATOM 2332 O O . SER B 1 149 ? 10.18 -10.914 4.457 1 81.56 149 SER B O 1
ATOM 2334 N N . LYS B 1 150 ? 9.141 -12.555 5.836 1 69.06 150 LYS B N 1
ATOM 2335 C CA . LYS B 1 150 ? 8.25 -11.57 6.445 1 69.06 150 LYS B CA 1
ATOM 2336 C C . LYS B 1 150 ? 9.039 -10.406 7.031 1 69.06 150 LYS B C 1
ATOM 2338 O O . LYS B 1 150 ? 8.641 -9.25 6.898 1 69.06 150 LYS B O 1
ATOM 2343 N N . ALA B 1 151 ? 10.156 -10.906 7.828 1 57.5 151 ALA B N 1
ATOM 2344 C CA . ALA B 1 151 ? 10.969 -9.898 8.5 1 57.5 151 ALA B CA 1
ATOM 2345 C C . ALA B 1 151 ? 11.484 -8.859 7.504 1 57.5 151 ALA B C 1
ATOM 2347 O O . ALA B 1 151 ? 11.531 -7.664 7.812 1 57.5 151 ALA B O 1
ATOM 2348 N N . SER B 1 152 ? 11.977 -9.484 6.48 1 51.19 152 SER B N 1
ATOM 2349 C CA . SER B 1 152 ? 12.484 -8.57 5.465 1 51.19 152 SER B CA 1
ATOM 2350 C C . SER B 1 152 ? 11.375 -7.699 4.891 1 51.19 152 SER B C 1
ATOM 2352 O O . SER B 1 152 ? 11.625 -6.602 4.391 1 51.19 152 SER B O 1
ATOM 2354 N N . GLN B 1 153 ? 10.305 -8.398 4.984 1 51.38 153 GLN B N 1
ATOM 2355 C CA . GLN B 1 153 ? 9.172 -7.605 4.527 1 51.38 153 GLN B CA 1
ATOM 2356 C C . GLN B 1 153 ? 8.867 -6.461 5.492 1 51.38 153 GLN B 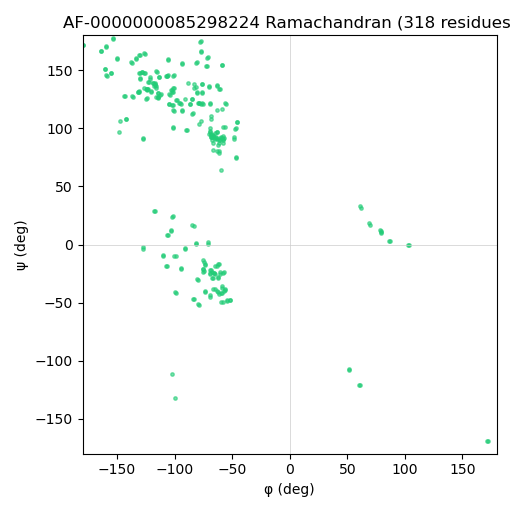C 1
ATOM 2358 O O . GLN B 1 153 ? 8.492 -5.367 5.066 1 51.38 153 GLN B O 1
ATOM 2363 N N . HIS B 1 154 ? 8.922 -7.043 6.797 1 47.16 154 HIS B N 1
ATOM 2364 C CA . HIS B 1 154 ? 8.82 -5.961 7.77 1 47.16 154 HIS B CA 1
ATOM 2365 C C . HIS B 1 154 ? 9.953 -4.957 7.598 1 47.16 154 HIS B C 1
ATOM 2367 O O . HIS B 1 154 ? 9.773 -3.764 7.855 1 47.16 154 HIS B O 1
ATOM 2373 N N . GLU B 1 155 ? 11.164 -5.512 7.359 1 42.53 155 GLU B N 1
ATOM 2374 C CA . GLU B 1 155 ? 12.281 -4.613 7.082 1 42.53 155 GLU B CA 1
ATOM 2375 C C . GLU B 1 155 ? 12.008 -3.752 5.852 1 42.53 155 GLU B C 1
ATOM 2377 O O . GLU B 1 155 ? 12.383 -2.576 5.816 1 42.53 155 GLU B O 1
ATOM 2382 N N . PHE B 1 156 ? 11.633 -4.367 4.902 1 38.34 156 PHE B N 1
ATOM 2383 C CA . PHE B 1 156 ? 11.203 -3.561 3.768 1 38.34 156 PHE B CA 1
ATOM 2384 C C . PHE B 1 156 ? 10.062 -2.631 4.168 1 38.34 156 PHE B C 1
ATOM 2386 O O . PHE B 1 156 ? 10 -1.488 3.709 1 38.34 156 PHE B O 1
ATOM 2393 N N . ASP B 1 157 ? 9.258 -3.221 4.883 1 38.75 157 ASP B N 1
ATOM 2394 C CA . ASP B 1 157 ? 8.242 -2.348 5.469 1 38.75 157 ASP B CA 1
ATOM 2395 C C . ASP B 1 157 ? 8.875 -1.341 6.426 1 38.75 157 ASP B C 1
ATOM 2397 O O . ASP B 1 157 ? 8.453 -0.183 6.484 1 38.75 157 ASP B O 1
ATOM 2401 N N . ALA B 1 158 ? 9.922 -1.661 7.277 1 33.62 158 ALA B N 1
ATOM 2402 C CA . ALA B 1 158 ? 10.727 -0.812 8.156 1 33.62 158 ALA B CA 1
ATOM 2403 C C . ALA B 1 158 ? 11.797 -0.064 7.359 1 33.62 158 ALA B C 1
ATOM 2405 O O . ALA B 1 158 ? 12.133 1.075 7.688 1 33.62 158 ALA B O 1
ATOM 2406 N N . GLN B 1 159 ? 12.711 -0.622 6.492 1 30.45 159 GLN B N 1
ATOM 2407 C CA . GLN B 1 159 ? 13.758 0.063 5.742 1 30.45 159 GLN B CA 1
ATOM 2408 C C . GLN B 1 159 ? 13.164 1.052 4.742 1 30.45 159 GLN B C 1
ATOM 2410 O O . GLN B 1 159 ? 13.867 1.924 4.234 1 30.45 159 GLN B O 1
ATOM 2415 N N . SER B 1 160 ? 12.203 0.793 4.125 1 27.88 160 SER B N 1
ATOM 2416 C CA . SER B 1 160 ? 11.641 1.924 3.393 1 27.88 160 SER B CA 1
ATOM 2417 C C . SER B 1 160 ? 10.992 2.932 4.34 1 27.88 160 SER B C 1
ATOM 2419 O O . SER B 1 160 ? 10.352 3.885 3.893 1 27.88 160 SER B O 1
ATOM 2421 N N . ILE B 1 161 ? 11.039 2.633 5.637 1 22.78 161 ILE B N 1
ATOM 2422 C CA . ILE B 1 161 ? 10.969 3.818 6.484 1 22.78 161 ILE B CA 1
ATOM 2423 C C . ILE B 1 161 ? 12.359 4.43 6.633 1 22.78 161 ILE B C 1
ATOM 2425 O O . ILE B 1 161 ? 13.336 3.713 6.863 1 22.78 161 ILE B O 1
#

Organism: NCBI:txid3103831

InterPro domains:
  IPR007493 Protein of unknown function DUF538 [PF04398] (35-142)
  IPR007493 Protein of unknown function DUF538 [PTHR31676] (21-148)
  IPR036758 At5g01610-like superfamily [G3DSA:2.30.240.10] (16-151)
  IPR036758 At5g01610-like superfamily [SSF141562] (6-149)

Sequence (322 aa):
MASFTKPLLFALISISVTVSVTATATGTVSGSDIHDILPDFGLPVGIVPNAVESYTLSSTDGAFTVQLSRPCYVKFDDQTVYYSKEIQGKLTYGSISGVSGIQAKQLFLWLSVTGMDLDANSGMLEFHVGILSKKLPADMFQDVPECKSKASQHEFDAQSIMASFTKPLLFALISISVTVSVTATATGTVSGSDIHDILPDFGLPVGIVPNAVESYTLSSTDGAFTVQLSRPCYVKFDDQTVYYSKEIQGKLTYGSISGVSGIQAKQLFLWLSVTGMDLDANSGMLEFHVGILSKKLPADMFQDVPECKSKASQHEFDAQSI

Foldseek 3Di:
DPPPPPDPPPPPPPPPPPDPPPPPPQDKDKDQACLVCQVVLVHHSVVDDPQWGMKIAGPPFQKMKTAGPAWDWDDQLPKIKTFGRIWIFGGHRPDTPPIPRMDIDDDDDQFDWDDWDQDPVVQWIWTDTHVDIDIDHVVVVPDDDDDDDVVVVVVSSVVSD/DPPPPPPPPPPPPPPPPPDPPPPPPQDKDKDQACLVCQVVLVHHSVVDDPQWGMKIAGPPFQKMKTAGPAWDWDDQLPKIKTFGRIWIFGGHRPDTPPIPRMDIDDDDDQWDWDDWDQDPVVQWIWTDTHPDIDIDHVVVVPDDDDDDDVVVVVVSSVVSD

pLDDT: mean 83.27, std 18.91, range [22.78, 98.69]

Secondary structure (DSSP, 8-state):
---------------------------EEEES-GGGTGGGGT--GGGS-S-EEEEEEETTT-EEEEEESS-EEEEETTEEEEEEEEEEEEEETTEEEEEEEEEEEE--EEEEEEEEEEETTTTEEEEEETTEEEEEEGGGGSSPPPPB-HHHHHHHHHHT-/---------------------------EEEES-GGGTGGGGT--GGGS-S-EEEEEEETTT-EEEEEESS-EEEEETTEEEEEEEEEEEEEETTEEEEEEEEEEEE--EEEEEEEEEEETTTTEEEEEETTEEEEEEGGGGSSPPPPB-HHHHHHHHHHT-

Nearest PDB structures (foldseek):
  1hmw-assembly1_A  TM=3.429E-01  e=5.741E+00  Pedobacter heparinus
  4inq-assembly1_A  TM=2.391E-01  e=4.325E+00  Saccharomyces cerevisiae S288C
  5zm6-assembly1_B-2  TM=2.211E-01  e=5.126E+00  Homo sapiens
  5zm8-assembly2_B  TM=2.047E-01  e=5.741E+00  Homo sapiens
  5zm7-assembly1_A  TM=1.892E-01  e=7.621E+00  Homo sapiens

Solvent-accessible surface area (backbone atoms only — not comparable to full-atom values): 17336 Å² total; per-residue (Å²): 136,84,80,79,81,74,81,82,78,79,80,80,80,80,82,79,81,80,79,80,77,77,77,72,76,65,54,64,49,68,48,53,57,64,57,75,52,31,54,81,29,65,35,56,36,22,83,45,57,67,42,52,56,30,31,40,33,28,74,73,73,23,41,33,40,37,35,33,78,52,55,28,33,38,73,55,44,87,34,43,34,41,36,43,34,53,31,37,30,29,51,46,77,31,33,38,36,71,30,43,40,36,30,34,45,45,61,55,46,78,31,45,32,37,30,37,36,55,37,79,88,76,46,29,30,36,33,32,36,63,95,44,74,46,76,42,58,41,73,68,20,63,54,62,38,69,62,32,44,69,62,52,45,45,35,50,46,48,64,48,73,135,86,80,80,79,74,81,80,78,78,80,78,81,79,82,80,81,80,80,80,77,76,76,71,75,63,55,63,49,68,48,53,56,64,57,75,52,30,55,81,29,66,36,56,37,22,82,44,56,67,43,55,55,31,31,41,35,28,74,73,74,24,42,34,40,37,35,33,77,51,54,29,35,39,71,54,38,83,34,44,33,40,37,45,35,54,32,37,30,29,50,46,77,31,33,38,37,71,31,42,40,35,31,32,46,47,44,70,42,76,31,45,31,37,30,36,36,55,37,81,87,78,46,30,30,37,34,31,37,64,96,43,76,46,76,42,59,41,74,63,20,61,54,63,38,70,62,31,44,66,64,51,43,46,36,49,46,48,64,45,73

Radius of gyration: 35.9 Å; Cα contacts (8 Å, |Δi|>4): 665; chains: 2; bounding box: 79×152×68 Å